Protein AF-0000000083564118 (afdb_homodimer)

Foldseek 3Di:
DDPPQQAPQNLVVVLVVLQVVVVVVVVVPPPDDDPDDPPPPDCPPVVVVVVVVVVVVVVVVVVVCVVVVRRGDADDLVVCLVVVLLLLQSVQASNQKDFDVVSQVCCCNNRVHNDDCVSNVVSVVVCVVVQQWDWDDDPPTIMIHGRCPVVSVVSNVVVVVVVVVVVVVVVVVVVVD/DPPPQQAPQNLVVVLVVLQVVVVVVVVVPPPDDDPDDDPPPDCPPVVVVVVVVVVVVVVVVVVVCVVVVRRGDADDLVVCLVVVLLLLQSVQASNQKDFDVVSQVCCCNNRVHNDDCVSNVVSVVVCVVVQQWDWDDDPPTIMIHGRCVVVSVVSNVVVVVVVVVVVVVVVVVVVVD

Structure (mmCIF, N/CA/C/O backbone):
data_AF-0000000083564118-model_v1
#
loop_
_entity.id
_entity.type
_entity.pdbx_description
1 polymer 'PadR family transcriptional regulator'
#
loop_
_atom_site.group_PDB
_atom_site.id
_atom_site.type_symbol
_atom_site.label_atom_id
_atom_site.label_alt_id
_atom_site.label_comp_id
_atom_site.label_asym_id
_atom_site.label_entity_id
_atom_site.label_seq_id
_atom_site.pdbx_PDB_ins_code
_atom_site.Cartn_x
_atom_site.Cartn_y
_atom_site.Cartn_z
_atom_site.occupancy
_atom_site.B_iso_or_equiv
_atom_site.auth_seq_id
_atom_site.auth_comp_id
_atom_site.auth_asym_id
_atom_site.auth_atom_id
_atom_site.pdbx_PDB_model_num
ATOM 1 N N . MET A 1 1 ? -17 3.996 -26.281 1 24.34 1 MET A N 1
ATOM 2 C CA . MET A 1 1 ? -15.688 3.898 -25.641 1 24.34 1 MET A CA 1
ATOM 3 C C . MET A 1 1 ? -15.812 3.334 -24.234 1 24.34 1 MET A C 1
ATOM 5 O O . MET A 1 1 ? -16.344 3.994 -23.344 1 24.34 1 MET A O 1
ATOM 9 N N . ARG A 1 2 ? -16.188 2.061 -23.891 1 34.47 2 ARG A N 1
ATOM 10 C CA . ARG A 1 2 ? -16.703 1.269 -22.781 1 34.47 2 ARG A CA 1
ATOM 11 C C . ARG A 1 2 ? -15.703 1.271 -21.609 1 34.47 2 ARG A C 1
ATOM 13 O O . ARG A 1 2 ? -14.531 0.938 -21.797 1 34.47 2 ARG A O 1
ATOM 20 N N . GLU A 1 3 ? -15.789 2.166 -20.453 1 40.28 3 GLU A N 1
ATOM 21 C CA . GLU A 1 3 ? -15.188 2.602 -19.188 1 40.28 3 GLU A CA 1
ATOM 22 C C . GLU A 1 3 ? -14.906 1.415 -18.266 1 40.28 3 GLU A C 1
ATOM 24 O O . GLU A 1 3 ? -15.703 1.119 -17.375 1 40.28 3 GLU A O 1
ATOM 29 N N . ASP A 1 4 ? -14.391 0.338 -18.859 1 40.34 4 ASP A N 1
ATOM 30 C CA . ASP A 1 4 ? -14.148 -0.868 -18.078 1 40.34 4 ASP A CA 1
ATOM 31 C C . ASP A 1 4 ? -13.133 -0.605 -16.969 1 40.34 4 ASP A C 1
ATOM 33 O O . ASP A 1 4 ? -11.938 -0.827 -17.156 1 40.34 4 ASP A O 1
ATOM 37 N N . THR A 1 5 ? -13.328 0.38 -16.266 1 47.41 5 THR A N 1
ATOM 38 C CA . THR A 1 5 ? -12.484 0.703 -15.125 1 47.41 5 THR A CA 1
ATOM 39 C C . THR A 1 5 ? -12.406 -0.476 -14.156 1 47.41 5 THR A C 1
ATOM 41 O O . THR A 1 5 ? -13.43 -0.919 -13.633 1 47.41 5 THR A O 1
ATOM 44 N N . THR A 1 6 ? -11.438 -1.28 -14.398 1 50.91 6 THR A N 1
ATOM 45 C CA . THR A 1 6 ? -11.195 -2.441 -13.547 1 50.91 6 THR A CA 1
ATOM 46 C C . THR A 1 6 ? -11.023 -2.016 -12.086 1 50.91 6 THR A C 1
ATOM 48 O O . THR A 1 6 ? -10.273 -1.081 -11.797 1 50.91 6 THR A O 1
ATOM 51 N N . ASN A 1 7 ? -12.062 -2.371 -11.273 1 55.94 7 ASN A N 1
ATOM 52 C CA . ASN A 1 7 ? -12.039 -2.096 -9.844 1 55.94 7 ASN A CA 1
ATOM 53 C C . ASN A 1 7 ? -11.602 -3.32 -9.047 1 55.94 7 ASN A C 1
ATOM 55 O O . ASN A 1 7 ? -11.438 -4.406 -9.602 1 55.94 7 ASN A O 1
ATOM 59 N N . THR A 1 8 ? -11.227 -3.182 -7.887 1 54.81 8 THR A N 1
ATOM 60 C CA . THR A 1 8 ? -10.727 -4.203 -6.977 1 54.81 8 THR A CA 1
ATOM 61 C C . THR A 1 8 ? -11.625 -5.434 -6.984 1 54.81 8 THR A C 1
ATOM 63 O O . THR A 1 8 ? -11.141 -6.566 -6.961 1 54.81 8 THR A O 1
ATOM 66 N N . ARG A 1 9 ? -12.906 -5.191 -7.16 1 55.78 9 ARG A N 1
ATOM 67 C CA . ARG A 1 9 ? -13.828 -6.32 -7.191 1 55.78 9 ARG A CA 1
ATOM 68 C C . ARG A 1 9 ? -13.633 -7.152 -8.453 1 55.78 9 ARG A C 1
ATOM 70 O O . ARG A 1 9 ? -13.641 -8.383 -8.398 1 55.78 9 ARG A O 1
ATOM 77 N N . SER A 1 10 ? -13.469 -6.398 -9.523 1 61.5 10 SER A N 1
ATOM 78 C CA . SER A 1 10 ? -13.25 -7.102 -10.789 1 61.5 10 SER A CA 1
ATOM 79 C C . SER A 1 10 ? -11.977 -7.941 -10.742 1 61.5 10 SER A C 1
ATOM 81 O O . SER A 1 10 ? -11.961 -9.078 -11.219 1 61.5 10 SER A O 1
ATOM 83 N N . VAL A 1 11 ? -11.039 -7.422 -10.07 1 62 11 VAL A N 1
ATOM 84 C CA . VAL A 1 11 ? -9.773 -8.133 -9.969 1 62 11 VAL A CA 1
ATOM 85 C C . VAL A 1 11 ? -9.938 -9.375 -9.102 1 62 11 VAL A C 1
ATOM 87 O O . VAL A 1 11 ? -9.484 -10.461 -9.461 1 62 11 VAL A O 1
ATOM 90 N N . PHE A 1 12 ? -10.711 -9.219 -8.117 1 59.41 12 PHE A N 1
ATOM 91 C CA . PHE A 1 12 ? -10.906 -10.336 -7.203 1 59.41 12 PHE A CA 1
ATOM 92 C C . PHE A 1 12 ? -11.742 -11.43 -7.863 1 59.41 12 PHE A C 1
ATOM 94 O O . PHE A 1 12 ? -11.445 -12.617 -7.734 1 59.41 12 PHE A O 1
ATOM 101 N N . ASP A 1 13 ? -12.797 -10.977 -8.5 1 60.19 13 ASP A N 1
ATOM 102 C CA . ASP A 1 13 ? -13.672 -11.93 -9.172 1 60.19 13 ASP A CA 1
ATOM 103 C C . ASP A 1 13 ? -12.906 -12.711 -10.242 1 60.19 13 ASP A C 1
ATOM 105 O O . ASP A 1 13 ? -13.07 -13.93 -10.359 1 60.19 13 ASP A O 1
ATOM 109 N N . GLU A 1 14 ? -12.133 -11.984 -10.898 1 61.47 14 GLU A N 1
ATOM 110 C CA . GLU A 1 14 ? -11.344 -12.633 -11.945 1 61.47 14 GLU A CA 1
ATOM 111 C C . GLU A 1 14 ? -10.289 -13.555 -11.352 1 61.47 14 GLU A C 1
ATOM 113 O O . GLU A 1 14 ? -10.086 -14.672 -11.844 1 61.47 14 GLU A O 1
ATOM 118 N N . LEU A 1 15 ? -9.805 -13.109 -10.336 1 57.62 15 LEU A N 1
ATOM 119 C CA . LEU A 1 15 ? -8.797 -13.922 -9.672 1 57.62 15 LEU A CA 1
ATOM 120 C C . LEU A 1 15 ? -9.43 -15.133 -9.008 1 57.62 15 LEU A C 1
ATOM 122 O O . LEU A 1 15 ? -8.867 -16.234 -9.039 1 57.62 15 LEU A O 1
ATOM 126 N N . SER A 1 16 ? -10.547 -14.914 -8.469 1 55.59 16 SER A N 1
ATOM 127 C CA . SER A 1 16 ? -11.297 -16 -7.855 1 55.59 16 SER A CA 1
ATOM 128 C C . SER A 1 16 ? -11.758 -17.016 -8.906 1 55.59 16 SER A C 1
ATOM 130 O O . SER A 1 16 ? -11.719 -18.219 -8.672 1 55.59 16 SER A O 1
ATOM 132 N N . ASN A 1 17 ? -12.336 -16.5 -10.008 1 54 17 ASN A N 1
ATOM 133 C CA . ASN A 1 17 ? -12.758 -17.359 -11.109 1 54 17 ASN A CA 1
ATOM 134 C C . ASN A 1 17 ? -11.594 -18.188 -11.641 1 54 17 ASN A C 1
ATOM 136 O O . ASN A 1 17 ? -11.766 -19.359 -11.969 1 54 17 ASN A O 1
ATOM 140 N N . ALA A 1 18 ? -10.547 -17.609 -11.586 1 52.94 18 ALA A N 1
ATOM 141 C CA . ALA A 1 18 ? -9.359 -18.328 -12.031 1 52.94 18 ALA A CA 1
ATOM 142 C C . ALA A 1 18 ? -8.992 -19.438 -11.055 1 52.94 18 ALA A C 1
ATOM 144 O O . ALA A 1 18 ? -8.625 -20.547 -11.477 1 52.94 18 ALA A O 1
ATOM 145 N N . ALA A 1 19 ? -9.266 -19.25 -9.859 1 53.09 19 ALA A N 1
ATOM 146 C CA . ALA A 1 19 ? -9.016 -20.25 -8.82 1 53.09 19 ALA A CA 1
ATOM 147 C C . ALA A 1 19 ? -10.055 -21.359 -8.867 1 53.09 19 ALA A C 1
ATOM 149 O O . ALA A 1 19 ? -9.719 -22.531 -8.711 1 53.09 19 ALA A O 1
ATOM 150 N N . ALA A 1 20 ? -11.305 -21.047 -9.078 1 52.72 20 ALA A N 1
ATOM 151 C CA . ALA A 1 20 ? -12.406 -22 -9.133 1 52.72 20 ALA A CA 1
ATOM 152 C C . ALA A 1 20 ? -12.266 -22.938 -10.336 1 52.72 20 ALA A C 1
ATOM 154 O O . ALA A 1 20 ? -12.555 -24.125 -10.234 1 52.72 20 ALA A O 1
ATOM 155 N N . ASN A 1 21 ? -11.984 -22.359 -11.336 1 51.16 21 ASN A N 1
ATOM 156 C CA . ASN A 1 21 ? -11.797 -23.188 -12.531 1 51.16 21 ASN A CA 1
ATOM 157 C C . ASN A 1 21 ? -10.734 -24.25 -12.305 1 51.16 21 ASN A C 1
ATOM 159 O O . ASN A 1 21 ? -10.828 -25.359 -12.852 1 51.16 21 ASN A O 1
ATOM 163 N N . ARG A 1 22 ? -9.953 -24.156 -11.391 1 47.78 22 ARG A N 1
ATOM 164 C CA . ARG A 1 22 ? -8.898 -25.109 -11.07 1 47.78 22 ARG A CA 1
ATOM 165 C C . ARG A 1 22 ? -9.438 -26.234 -10.172 1 47.78 22 ARG A C 1
ATOM 167 O O . ARG A 1 22 ? -9.047 -27.391 -10.32 1 47.78 22 ARG A O 1
ATOM 174 N N . GLN A 1 23 ? -10.188 -25.734 -9.18 1 48.16 23 GLN A N 1
ATOM 175 C CA . GLN A 1 23 ? -10.773 -26.766 -8.312 1 48.16 23 GLN A CA 1
ATOM 176 C C . GLN A 1 23 ? -11.609 -27.75 -9.117 1 48.16 23 GLN A C 1
ATOM 178 O O . GLN A 1 23 ? -11.594 -28.953 -8.844 1 48.16 23 GLN A O 1
ATOM 183 N N . SER A 1 24 ? -12.289 -27.234 -10.07 1 50.06 24 SER A N 1
ATOM 184 C CA . SER A 1 24 ? -13.102 -28.125 -10.883 1 50.06 24 SER A CA 1
ATOM 185 C C . SER A 1 24 ? -12.219 -29.031 -11.75 1 50.06 24 SER A C 1
ATOM 187 O O . SER A 1 24 ? -12.555 -30.188 -11.984 1 50.06 24 SER A O 1
ATOM 189 N N . GLU A 1 25 ? -11.172 -28.531 -12.195 1 45.69 25 GLU A N 1
ATOM 190 C CA . GLU A 1 25 ? -10.336 -29.344 -13.07 1 45.69 25 GLU A CA 1
ATOM 191 C C . GLU A 1 25 ? -9.547 -30.375 -12.273 1 45.69 25 GLU A C 1
ATOM 193 O O . GLU A 1 25 ? -9.234 -31.453 -12.781 1 45.69 25 GLU A O 1
ATOM 198 N N . SER A 1 26 ? -9.164 -30.031 -11.055 1 44.97 26 SER A N 1
ATOM 199 C CA . SER A 1 26 ? -8.414 -30.969 -10.219 1 44.97 26 SER A CA 1
ATOM 200 C C . SER A 1 26 ? -9.32 -32.062 -9.656 1 44.97 26 SER A C 1
ATOM 202 O O . SER A 1 26 ? -8.859 -33.156 -9.352 1 44.97 26 SER A O 1
ATOM 204 N N . GLU A 1 27 ? -10.578 -31.734 -9.469 1 44.25 27 GLU A N 1
ATOM 205 C CA . GLU A 1 27 ? -11.508 -32.75 -8.961 1 44.25 27 GLU A CA 1
ATOM 206 C C . GLU A 1 27 ? -11.719 -33.844 -9.984 1 44.25 27 GLU A C 1
ATOM 208 O O . GLU A 1 27 ? -12.109 -34.969 -9.625 1 44.25 27 GLU A O 1
ATOM 213 N N . SER A 1 28 ? -11.547 -33.562 -11.227 1 45.84 28 SER A N 1
ATOM 214 C CA . SER A 1 28 ? -11.836 -34.656 -12.172 1 45.84 28 SER A CA 1
ATOM 215 C C . SER A 1 28 ? -10.766 -35.75 -12.125 1 45.84 28 SER A C 1
ATOM 217 O O . SER A 1 28 ? -11 -36.875 -12.547 1 45.84 28 SER A O 1
ATOM 219 N N . GLU A 1 29 ? -9.547 -35.312 -11.883 1 42.72 29 GLU A N 1
ATOM 220 C CA . GLU A 1 29 ? -8.539 -36.375 -12.062 1 42.72 29 GLU A CA 1
ATOM 221 C C . GLU A 1 29 ? -8.406 -37.219 -10.805 1 42.72 29 GLU A C 1
ATOM 223 O O . GLU A 1 29 ? -7.805 -38.312 -10.836 1 42.72 29 GLU A O 1
ATOM 228 N N . SER A 1 30 ? -8.672 -36.625 -9.641 1 42.28 30 SER A N 1
ATOM 229 C CA . SER A 1 30 ? -8.156 -37.344 -8.469 1 42.28 30 SER A CA 1
ATOM 230 C C . SER A 1 30 ? -9.18 -38.344 -7.941 1 42.28 30 SER A C 1
ATOM 232 O O . SER A 1 30 ? -9.133 -38.719 -6.77 1 42.28 30 SER A O 1
ATOM 234 N N . TYR A 1 31 ? -10.172 -38.688 -8.758 1 35.25 31 TYR A N 1
ATOM 235 C CA . TYR A 1 31 ? -11.164 -39.531 -8.102 1 35.25 31 TYR A CA 1
ATOM 236 C C . TYR A 1 31 ? -10.5 -40.75 -7.469 1 35.25 31 TYR A C 1
ATOM 238 O O . TYR A 1 31 ? -11.148 -41.5 -6.746 1 35.25 31 TYR A O 1
ATOM 246 N N . GLU A 1 32 ? -9.586 -41.375 -8.211 1 33.81 32 GLU A N 1
ATOM 247 C CA . GLU A 1 32 ? -9.625 -42.812 -7.914 1 33.81 32 GLU A CA 1
ATOM 248 C C . GLU A 1 32 ? -9.031 -43.094 -6.535 1 33.81 32 GLU A C 1
ATOM 250 O O . GLU A 1 32 ? -9.25 -44.188 -5.977 1 33.81 32 GLU A O 1
ATOM 255 N N . THR A 1 33 ? -7.836 -42.344 -6.242 1 34.19 33 THR A N 1
ATOM 256 C CA . THR A 1 33 ? -6.965 -43.281 -5.52 1 34.19 33 THR A CA 1
ATOM 257 C C . THR A 1 33 ? -7.484 -43.5 -4.105 1 34.19 33 THR A C 1
ATOM 259 O O . THR A 1 33 ? -7.852 -44.625 -3.75 1 34.19 33 THR A O 1
ATOM 262 N N . THR A 1 34 ? -6.512 -43.219 -3.016 1 34.34 34 THR A N 1
ATOM 263 C CA . THR A 1 34 ? -6.047 -44.062 -1.901 1 34.34 34 THR A CA 1
ATOM 264 C C . THR A 1 34 ? -6.824 -43.719 -0.628 1 34.34 34 THR A C 1
ATOM 266 O O . THR A 1 34 ? -6.77 -42.594 -0.133 1 34.34 34 THR A O 1
ATOM 269 N N . ARG A 1 35 ? -8.062 -44.219 -0.38 1 31.09 35 ARG A N 1
ATOM 270 C CA . ARG A 1 35 ? -8.922 -44.156 0.798 1 31.09 35 ARG A CA 1
ATOM 271 C C . ARG A 1 35 ? -8.141 -44.5 2.064 1 31.09 35 ARG A C 1
ATOM 273 O O . ARG A 1 35 ? -8.727 -44.656 3.135 1 31.09 35 ARG A O 1
ATOM 280 N N . GLU A 1 36 ? -6.809 -44.812 1.959 1 31.09 36 GLU A N 1
ATOM 281 C CA . GLU A 1 36 ? -6.559 -45.656 3.139 1 31.09 36 GLU A CA 1
ATOM 282 C C . GLU A 1 36 ? -6.812 -44.875 4.422 1 31.09 36 GLU A C 1
ATOM 284 O O . GLU A 1 36 ? -6.984 -43.656 4.387 1 31.09 36 GLU A O 1
ATOM 289 N N . ALA A 1 37 ? -5.906 -45.125 5.547 1 34.25 37 ALA A N 1
ATOM 290 C CA . ALA A 1 37 ? -5.93 -45.469 6.961 1 34.25 37 ALA A CA 1
ATOM 291 C C . ALA A 1 37 ? -5.809 -44.25 7.844 1 34.25 37 ALA A C 1
ATOM 293 O O . ALA A 1 37 ? -5.453 -44.344 9.023 1 34.25 37 ALA A O 1
ATOM 294 N N . ALA A 1 38 ? -6.082 -42.969 7.359 1 34.25 38 ALA A N 1
ATOM 295 C CA . ALA A 1 38 ? -5.375 -42.062 8.266 1 34.25 38 ALA A CA 1
ATOM 296 C C . ALA A 1 38 ? -6.074 -42 9.617 1 34.25 38 ALA A C 1
ATOM 298 O O . ALA A 1 38 ? -7.227 -41.562 9.703 1 34.25 38 ALA A O 1
ATOM 299 N N . THR A 1 39 ? -5.719 -42.812 10.492 1 36.41 39 THR A N 1
ATOM 300 C CA . THR A 1 39 ? -6.141 -42.844 11.883 1 36.41 39 THR A CA 1
ATOM 301 C C . THR A 1 39 ? -5.789 -41.531 12.57 1 36.41 39 THR A C 1
ATOM 303 O O . THR A 1 39 ? -5.922 -41.406 13.797 1 36.41 39 THR A O 1
ATOM 306 N N . GLY A 1 40 ? -5.484 -40.469 11.953 1 38.75 40 GLY A N 1
ATOM 307 C CA . GLY A 1 40 ? -4.879 -39.438 12.766 1 38.75 40 GLY A CA 1
ATOM 308 C C . GLY A 1 40 ? -5.832 -38.844 13.781 1 38.75 40 GLY A C 1
ATOM 309 O O . GLY A 1 40 ? -6.977 -38.5 13.453 1 38.75 40 GLY A O 1
ATOM 310 N N . THR A 1 41 ? -5.66 -39.062 14.977 1 44.25 41 THR A N 1
ATOM 311 C CA . THR A 1 41 ? -6.367 -38.75 16.219 1 44.25 41 THR A CA 1
ATOM 312 C C . THR A 1 41 ? -6.613 -37.25 16.328 1 44.25 41 THR A C 1
ATOM 314 O O . THR A 1 41 ? -7.754 -36.812 16.516 1 44.25 41 THR A O 1
ATOM 317 N N . ASP A 1 42 ? -5.789 -36.562 17.297 1 41.84 42 ASP A N 1
ATOM 318 C CA . ASP A 1 42 ? -6.066 -35.469 18.234 1 41.84 42 ASP A CA 1
ATOM 319 C C . ASP A 1 42 ? -5.984 -34.125 17.547 1 41.84 42 ASP A C 1
ATOM 321 O O . ASP A 1 42 ? -5.809 -33.094 18.203 1 41.84 42 ASP A O 1
ATOM 325 N N . ALA A 1 43 ? -5.695 -33.938 16.312 1 52.03 43 ALA A N 1
ATOM 326 C CA . ALA A 1 43 ? -5.477 -32.688 15.586 1 52.03 43 ALA A CA 1
ATOM 327 C C . ALA A 1 43 ? -6.793 -31.969 15.344 1 52.03 43 ALA A C 1
ATOM 329 O O . ALA A 1 43 ? -6.805 -30.859 14.789 1 52.03 43 ALA A O 1
ATOM 330 N N . GLY A 1 44 ? -7.809 -32.281 15.891 1 55.94 44 GLY A N 1
ATOM 331 C CA . GLY A 1 44 ? -9.117 -31.734 15.578 1 55.94 44 GLY A CA 1
ATOM 332 C C . GLY A 1 44 ? -9.375 -30.391 16.25 1 55.94 44 GLY A C 1
ATOM 333 O O . GLY A 1 44 ? -10.07 -29.547 15.703 1 55.94 44 GLY A O 1
ATOM 334 N N . THR A 1 45 ? -8.859 -30.266 17.5 1 57.19 45 THR A N 1
ATOM 335 C CA . THR A 1 45 ? -9.234 -29.078 18.234 1 57.19 45 THR A CA 1
ATOM 336 C C . THR A 1 45 ? -8.531 -27.844 17.688 1 57.19 45 THR A C 1
ATOM 338 O O . THR A 1 45 ? -9.133 -26.781 17.547 1 57.19 45 THR A O 1
ATOM 341 N N . ASP A 1 46 ? -7.211 -27.984 17.406 1 54.66 46 ASP A N 1
ATOM 342 C CA . ASP A 1 46 ? -6.414 -26.859 16.922 1 54.66 46 ASP A CA 1
ATOM 343 C C . ASP A 1 46 ? -6.855 -26.422 15.531 1 54.66 46 ASP A C 1
ATOM 345 O O . ASP A 1 46 ? -6.887 -25.234 15.219 1 54.66 46 ASP A O 1
ATOM 349 N N . ALA A 1 47 ? -7.262 -27.344 14.742 1 63.16 47 ALA A N 1
ATOM 350 C CA . ALA A 1 47 ? -7.762 -27.047 13.398 1 63.16 47 ALA A CA 1
ATOM 351 C C . ALA A 1 47 ? -9.086 -26.297 13.469 1 63.16 47 ALA A C 1
ATOM 353 O O . ALA A 1 47 ? -9.312 -25.344 12.711 1 63.16 47 ALA A O 1
ATOM 354 N N . ALA A 1 48 ? -9.844 -26.688 14.531 1 64 48 ALA A N 1
ATOM 355 C CA . ALA A 1 48 ? -11.141 -26.016 14.688 1 64 48 ALA A CA 1
ATOM 356 C C . ALA A 1 48 ? -10.961 -24.578 15.148 1 64 48 ALA A C 1
ATOM 358 O O . ALA A 1 48 ? -11.68 -23.688 14.703 1 64 48 ALA A O 1
ATOM 359 N N . ALA A 1 49 ? -10.008 -24.266 16.094 1 61.94 49 ALA A N 1
ATOM 360 C CA . ALA A 1 49 ? -9.75 -22.906 16.562 1 61.94 49 ALA A CA 1
ATOM 361 C C . ALA A 1 49 ? -9.195 -22.031 15.453 1 61.94 49 ALA A C 1
ATOM 363 O O . ALA A 1 49 ? -9.594 -20.875 15.312 1 61.94 49 ALA A O 1
ATOM 364 N N . GLY A 1 50 ? -8.203 -22.547 14.664 1 66.81 50 GLY A N 1
ATOM 365 C CA . GLY A 1 50 ? -7.684 -21.828 13.508 1 66.81 50 GLY A CA 1
ATOM 366 C C . GLY A 1 50 ? -8.758 -21.484 12.492 1 66.81 50 GLY A C 1
ATOM 367 O O . GLY A 1 50 ? -8.781 -20.359 11.977 1 66.81 50 GLY A O 1
ATOM 368 N N . ASP A 1 51 ? -9.625 -22.391 12.359 1 73.12 51 ASP A N 1
ATOM 369 C CA . ASP A 1 51 ? -10.727 -22.203 11.422 1 73.12 51 ASP A CA 1
ATOM 370 C C . ASP A 1 51 ? -11.672 -21.109 11.914 1 73.12 51 ASP A C 1
ATOM 372 O O . ASP A 1 51 ? -12.164 -20.297 11.117 1 73.12 51 ASP A O 1
ATOM 376 N N . SER A 1 52 ? -11.828 -21.062 13.219 1 75.81 52 SER A N 1
ATOM 377 C CA . SER A 1 52 ? -12.719 -20.062 13.789 1 75.81 52 SER A CA 1
ATOM 378 C C . SER A 1 52 ? -12.125 -18.656 13.656 1 75.81 52 SER A C 1
ATOM 380 O O . SER A 1 52 ? -12.836 -17.719 13.312 1 75.81 52 SER A O 1
ATOM 382 N N . VAL A 1 53 ? -10.852 -18.578 13.883 1 75.81 53 VAL A N 1
ATOM 383 C CA . VAL A 1 53 ? -10.18 -17.297 13.781 1 75.81 53 VAL A CA 1
ATOM 384 C C . VAL A 1 53 ? -10.211 -16.797 12.328 1 75.81 53 VAL A C 1
ATOM 386 O O . VAL A 1 53 ? -10.453 -15.625 12.07 1 75.81 53 VAL A O 1
ATOM 389 N N . GLU A 1 54 ? -10.039 -17.719 11.484 1 81.62 54 GLU A N 1
ATOM 390 C CA . GLU A 1 54 ? -10.062 -17.359 10.07 1 81.62 54 GLU A CA 1
ATOM 391 C C . GLU A 1 54 ? -11.453 -16.922 9.633 1 81.62 54 GLU A C 1
ATOM 393 O O . GLU A 1 54 ? -11.586 -15.969 8.852 1 81.62 54 GLU A O 1
ATOM 398 N N . ARG A 1 55 ? -12.484 -17.594 10.141 1 86.25 55 ARG A N 1
ATOM 399 C CA . ARG A 1 55 ? -13.852 -17.203 9.805 1 86.25 55 ARG A CA 1
ATOM 400 C C . ARG A 1 55 ? -14.18 -15.82 10.352 1 86.25 55 ARG A C 1
ATOM 402 O O . ARG A 1 55 ? -14.859 -15.031 9.695 1 86.25 55 ARG A O 1
ATOM 409 N N . GLU A 1 56 ? -13.641 -15.547 11.477 1 84.81 56 GLU A N 1
ATOM 410 C CA . GLU A 1 56 ? -13.859 -14.234 12.07 1 84.81 56 GLU A CA 1
ATOM 411 C C . GLU A 1 56 ? -13.148 -13.141 11.289 1 84.81 56 GLU A C 1
ATOM 413 O O . GLU A 1 56 ? -13.703 -12.07 11.055 1 84.81 56 GLU A O 1
ATOM 418 N N . LEU A 1 57 ? -11.992 -13.422 10.883 1 86.75 57 LEU A N 1
ATOM 419 C CA . LEU A 1 57 ? -11.234 -12.453 10.094 1 86.75 57 LEU A CA 1
ATOM 420 C C . LEU A 1 57 ? -11.906 -12.203 8.742 1 86.75 57 LEU A C 1
ATOM 422 O O . LEU A 1 57 ? -11.992 -11.062 8.289 1 86.75 57 LEU A O 1
ATOM 426 N N . ASP A 1 58 ? -12.469 -13.242 8.25 1 87.44 58 ASP A N 1
ATOM 427 C CA . ASP A 1 58 ? -13.203 -13.109 6.996 1 87.44 58 ASP A CA 1
ATOM 428 C C . ASP A 1 58 ? -14.391 -12.164 7.148 1 87.44 58 ASP A C 1
ATOM 430 O O . ASP A 1 58 ? -14.594 -11.281 6.312 1 87.44 58 ASP A O 1
ATOM 434 N N . ARG A 1 59 ? -15.078 -12.367 8.195 1 88.75 59 ARG A N 1
ATOM 435 C CA . ARG A 1 59 ? -16.234 -11.508 8.445 1 88.75 59 ARG A CA 1
ATOM 436 C C . ARG A 1 59 ? -15.797 -10.062 8.656 1 88.75 59 ARG A C 1
ATOM 438 O O . ARG A 1 59 ? -16.422 -9.141 8.133 1 88.75 59 ARG A O 1
ATOM 445 N N . LEU A 1 60 ? -14.773 -9.914 9.375 1 87.19 60 LEU A N 1
ATOM 446 C CA . LEU A 1 60 ? -14.25 -8.586 9.664 1 87.19 60 LEU A CA 1
ATOM 447 C C . LEU A 1 60 ? -13.82 -7.879 8.383 1 87.19 60 LEU A C 1
ATOM 449 O O . LEU A 1 60 ? -14.18 -6.727 8.156 1 87.19 60 LEU A O 1
ATOM 453 N N . LEU A 1 61 ? -13.18 -8.578 7.559 1 87.5 61 LEU A N 1
ATOM 454 C CA . LEU A 1 61 ? -12.617 -7.977 6.352 1 87.5 61 LEU A CA 1
ATOM 455 C C . LEU A 1 61 ? -13.711 -7.703 5.324 1 87.5 61 LEU A C 1
ATOM 457 O O . LEU A 1 61 ? -13.633 -6.727 4.574 1 87.5 61 LEU A O 1
ATOM 461 N N . GLU A 1 62 ? -14.75 -8.484 5.387 1 86.25 62 GLU A N 1
ATOM 462 C CA . GLU A 1 62 ? -15.914 -8.195 4.562 1 86.25 62 GLU A CA 1
ATOM 463 C C . GLU A 1 62 ? -16.594 -6.895 4.992 1 86.25 62 GLU A C 1
ATOM 465 O O . GLU A 1 62 ? -17.016 -6.105 4.148 1 86.25 62 GLU A O 1
ATOM 470 N N . GLN A 1 63 ? -16.625 -6.73 6.227 1 88.62 63 GLN A N 1
ATOM 471 C CA . GLN A 1 63 ? -17.203 -5.5 6.746 1 88.62 63 GLN A CA 1
ATOM 472 C C . GLN A 1 63 ? -16.359 -4.285 6.371 1 88.62 63 GLN A C 1
ATOM 474 O O . GLN A 1 63 ? -16.891 -3.234 6.016 1 88.62 63 GLN A O 1
ATOM 479 N N . VAL A 1 64 ? -15.133 -4.449 6.422 1 87 64 VAL A N 1
ATOM 480 C CA . VAL A 1 64 ? -14.219 -3.375 6.051 1 87 64 VAL A CA 1
ATOM 481 C C . VAL A 1 64 ? -14.391 -3.033 4.57 1 87 64 VAL A C 1
ATOM 483 O O . VAL A 1 64 ? -14.477 -1.858 4.207 1 87 64 VAL A O 1
ATOM 486 N N . GLN A 1 65 ? -14.469 -4.039 3.754 1 86.38 65 GLN A N 1
ATOM 487 C CA . GLN A 1 65 ? -14.68 -3.861 2.32 1 86.38 65 GLN A CA 1
ATOM 488 C C . GLN A 1 65 ? -15.945 -3.047 2.051 1 86.38 65 GLN A C 1
ATOM 490 O O . GLN A 1 65 ? -15.93 -2.127 1.229 1 86.38 65 GLN A O 1
ATOM 495 N N . GLY A 1 66 ? -17 -3.377 2.771 1 85.94 66 GLY A N 1
ATOM 496 C CA . GLY A 1 66 ? -18.25 -2.65 2.619 1 85.94 66 GLY A CA 1
ATOM 497 C C . GLY A 1 66 ? -18.172 -1.225 3.135 1 85.94 66 GLY A C 1
ATOM 498 O O . GLY A 1 66 ? -18.625 -0.293 2.465 1 85.94 66 GLY A O 1
ATOM 499 N N . ALA A 1 67 ? -17.547 -1.052 4.238 1 87.88 67 ALA A N 1
ATOM 500 C CA . ALA A 1 67 ? -17.5 0.252 4.891 1 87.88 67 ALA A CA 1
ATOM 501 C C . ALA A 1 67 ? -16.625 1.227 4.098 1 87.88 67 ALA A C 1
ATOM 503 O O . ALA A 1 67 ? -16.938 2.422 4.031 1 87.88 67 ALA A O 1
ATOM 504 N N . LEU A 1 68 ? -15.633 0.69 3.438 1 88.38 68 LEU A N 1
ATOM 505 C CA . LEU A 1 68 ? -14.688 1.567 2.76 1 88.38 68 LEU A CA 1
ATOM 506 C C . LEU A 1 68 ? -14.938 1.584 1.257 1 88.38 68 LEU A C 1
ATOM 508 O O . LEU A 1 68 ? -14.281 2.316 0.519 1 88.38 68 LEU A O 1
ATOM 512 N N . SER A 1 69 ? -15.938 0.831 0.832 1 87.19 69 SER A N 1
ATOM 513 C CA . SER A 1 69 ? -16.266 0.74 -0.588 1 87.19 69 SER A CA 1
ATOM 514 C C . SER A 1 69 ? -15.016 0.45 -1.419 1 87.19 69 SER A C 1
ATOM 516 O O . SER A 1 69 ? -14.727 1.159 -2.387 1 87.19 69 SER A O 1
ATOM 518 N N . THR A 1 70 ? -14.289 -0.585 -1.081 1 84.12 70 THR A N 1
ATOM 519 C CA . THR A 1 70 ? -13.008 -0.896 -1.714 1 84.12 70 THR A CA 1
ATOM 520 C C . THR A 1 70 ? -13.227 -1.638 -3.029 1 84.12 70 THR A C 1
ATOM 522 O O . THR A 1 70 ? -12.281 -1.823 -3.805 1 84.12 70 THR A O 1
ATOM 525 N N . ASP A 1 71 ? -14.461 -1.914 -3.346 1 76.06 71 ASP A N 1
ATOM 526 C CA . ASP A 1 71 ? -14.75 -2.66 -4.566 1 76.06 71 ASP A CA 1
ATOM 527 C C . ASP A 1 71 ? -14.68 -1.753 -5.793 1 76.06 71 ASP A C 1
ATOM 529 O O . ASP A 1 71 ? -14.609 -2.236 -6.926 1 76.06 71 ASP A O 1
ATOM 533 N N . ASP A 1 72 ? -14.656 -0.488 -5.559 1 79.62 72 ASP A N 1
ATOM 534 C CA . ASP A 1 72 ? -14.68 0.462 -6.664 1 79.62 72 ASP A CA 1
ATOM 535 C C . ASP A 1 72 ? -13.328 1.167 -6.816 1 79.62 72 ASP A C 1
ATOM 537 O O . ASP A 1 72 ? -13.227 2.178 -7.512 1 79.62 72 ASP A O 1
ATOM 541 N N . ILE A 1 73 ? -12.391 0.538 -6.258 1 84.25 73 ILE A N 1
ATOM 542 C CA . ILE A 1 73 ? -11.094 1.203 -6.25 1 84.25 73 ILE A CA 1
ATOM 543 C C . ILE A 1 73 ? -10.297 0.803 -7.488 1 84.25 73 ILE A C 1
ATOM 545 O O . ILE A 1 73 ? -10.242 -0.377 -7.844 1 84.25 73 ILE A O 1
ATOM 549 N N . GLN A 1 74 ? -9.758 1.866 -8.141 1 82.69 74 GLN A N 1
ATOM 550 C CA . GLN A 1 74 ? -8.758 1.67 -9.188 1 82.69 74 GLN A CA 1
ATOM 551 C C . GLN A 1 74 ? -7.352 1.891 -8.656 1 82.69 74 GLN A C 1
ATOM 553 O O . GLN A 1 74 ? -7.059 2.939 -8.07 1 82.69 74 GLN A O 1
ATOM 558 N N . PHE A 1 75 ? -6.566 0.919 -8.891 1 90 75 PHE A N 1
ATOM 559 C CA . PHE A 1 75 ? -5.215 1.025 -8.352 1 90 75 PHE A CA 1
ATOM 560 C C . PHE A 1 75 ? -4.367 1.964 -9.203 1 90 75 PHE A C 1
ATOM 562 O O . PHE A 1 75 ? -4.457 1.947 -10.438 1 90 75 PHE A O 1
ATOM 569 N N . ASP A 1 76 ? -3.596 2.742 -8.508 1 92.75 76 ASP A N 1
ATOM 570 C CA . ASP A 1 76 ? -2.564 3.494 -9.219 1 92.75 76 ASP A CA 1
ATOM 571 C C . ASP A 1 76 ? -1.486 2.564 -9.766 1 92.75 76 ASP A C 1
ATOM 573 O O . ASP A 1 76 ? -1.067 1.622 -9.094 1 92.75 76 ASP A O 1
ATOM 577 N N . GLU A 1 77 ? -1.043 2.861 -10.984 1 94.81 77 GLU A N 1
ATOM 578 C CA . GLU A 1 77 ? -0.006 2.049 -11.617 1 94.81 77 GLU A CA 1
ATOM 579 C C . GLU A 1 77 ? 1.242 1.973 -10.742 1 94.81 77 GLU A C 1
ATOM 581 O O . GLU A 1 77 ? 1.905 0.935 -10.688 1 94.81 77 GLU A O 1
ATOM 586 N N . ALA A 1 78 ? 1.565 3.025 -10.039 1 94.94 78 ALA A N 1
ATOM 587 C CA . ALA A 1 78 ? 2.742 3.062 -9.172 1 94.94 78 ALA A CA 1
ATOM 588 C C . ALA A 1 78 ? 2.633 2.033 -8.055 1 94.94 78 ALA A C 1
ATOM 590 O O . ALA A 1 78 ? 3.631 1.424 -7.66 1 94.94 78 ALA A O 1
ATOM 591 N N . LEU A 1 79 ? 1.44 1.855 -7.527 1 95.94 79 LEU A N 1
ATOM 592 C CA . LEU A 1 79 ? 1.228 0.867 -6.477 1 95.94 79 LEU A CA 1
ATOM 593 C C . LEU A 1 79 ? 1.49 -0.543 -6.996 1 95.94 79 LEU A C 1
ATOM 595 O O . LEU A 1 79 ? 2.131 -1.349 -6.316 1 95.94 79 LEU A O 1
ATOM 599 N N . ILE A 1 80 ? 1.054 -0.771 -8.234 1 95.38 80 ILE A N 1
ATOM 600 C CA . ILE A 1 80 ? 1.237 -2.09 -8.828 1 95.38 80 ILE A CA 1
ATOM 601 C C . ILE A 1 80 ? 2.719 -2.32 -9.125 1 95.38 80 ILE A C 1
ATOM 603 O O . ILE A 1 80 ? 3.26 -3.387 -8.82 1 95.38 80 ILE A O 1
ATOM 607 N N . LYS A 1 81 ? 3.312 -1.328 -9.648 1 96.56 81 LYS A N 1
ATOM 608 C CA . LYS A 1 81 ? 4.73 -1.432 -9.977 1 96.56 81 LYS A CA 1
ATOM 609 C C . LYS A 1 81 ? 5.57 -1.685 -8.727 1 96.56 81 LYS A C 1
ATOM 611 O O . LYS A 1 81 ? 6.496 -2.5 -8.75 1 96.56 81 LYS A O 1
ATOM 616 N N . GLU A 1 82 ? 5.227 -1.073 -7.668 1 95.56 82 GLU A N 1
ATOM 617 C CA . GLU A 1 82 ? 5.984 -1.194 -6.426 1 95.56 82 GLU A CA 1
ATOM 618 C C . GLU A 1 82 ? 5.766 -2.559 -5.777 1 95.56 82 GLU A C 1
ATOM 620 O O . GLU A 1 82 ? 6.551 -2.979 -4.926 1 95.56 82 GLU A O 1
ATOM 625 N N . ASN A 1 83 ? 4.688 -3.168 -6.148 1 97.5 83 ASN A N 1
ATOM 626 C CA . ASN A 1 83 ? 4.379 -4.492 -5.621 1 97.5 83 ASN A CA 1
ATOM 627 C C . ASN A 1 83 ? 4.379 -5.551 -6.723 1 97.5 83 ASN A C 1
ATOM 629 O O . ASN A 1 83 ? 3.613 -6.516 -6.66 1 97.5 83 ASN A O 1
ATOM 633 N N . LEU A 1 84 ? 5.176 -5.371 -7.695 1 98.06 84 LEU A N 1
ATOM 634 C CA . LEU A 1 84 ? 5.129 -6.176 -8.906 1 98.06 84 LEU A CA 1
ATOM 635 C C . LEU A 1 84 ? 5.43 -7.641 -8.602 1 98.06 84 LEU A C 1
ATOM 637 O O . LEU A 1 84 ? 4.762 -8.539 -9.117 1 98.06 84 LEU A O 1
ATOM 641 N N . ASP A 1 85 ? 6.422 -7.906 -7.742 1 98.19 85 ASP A N 1
ATOM 642 C CA . ASP A 1 85 ? 6.77 -9.281 -7.418 1 98.19 85 ASP A CA 1
ATOM 643 C C . ASP A 1 85 ? 5.555 -10.047 -6.891 1 98.19 85 ASP A C 1
ATOM 645 O O . ASP A 1 85 ? 5.23 -11.125 -7.387 1 98.19 85 ASP A O 1
ATOM 649 N N . GLU A 1 86 ? 4.898 -9.484 -5.914 1 97.75 86 GLU A N 1
ATOM 650 C CA . GLU A 1 86 ? 3.771 -10.156 -5.277 1 97.75 86 GLU A CA 1
ATOM 651 C C . GLU A 1 86 ? 2.594 -10.289 -6.238 1 97.75 86 GLU A C 1
ATOM 653 O O . GLU A 1 86 ? 1.869 -11.289 -6.207 1 97.75 86 GLU A O 1
ATOM 658 N N . VAL A 1 87 ? 2.428 -9.273 -7.098 1 97.06 87 VAL A N 1
ATOM 659 C CA . VAL A 1 87 ? 1.349 -9.305 -8.078 1 97.06 87 VAL A CA 1
ATOM 660 C C . VAL A 1 87 ? 1.62 -10.406 -9.102 1 97.06 87 VAL A C 1
ATOM 662 O O . VAL A 1 87 ? 0.728 -11.195 -9.43 1 97.06 87 VAL A O 1
ATOM 665 N N . LEU A 1 88 ? 2.865 -10.508 -9.555 1 97.62 88 LEU A N 1
ATOM 666 C CA . LEU A 1 88 ? 3.232 -11.555 -10.5 1 97.62 88 LEU A CA 1
ATOM 667 C C . LEU A 1 88 ? 3.062 -12.938 -9.883 1 97.62 88 LEU A C 1
ATOM 669 O O . LEU A 1 88 ? 2.529 -13.844 -10.516 1 97.62 88 LEU A O 1
ATOM 673 N N . LEU A 1 89 ? 3.533 -13.07 -8.625 1 96.94 89 LEU A N 1
ATOM 674 C CA . LEU A 1 89 ? 3.416 -14.352 -7.941 1 96.94 89 LEU A CA 1
ATOM 675 C C . LEU A 1 89 ? 1.953 -14.758 -7.801 1 96.94 89 LEU A C 1
ATOM 677 O O . LEU A 1 89 ? 1.608 -15.93 -8 1 96.94 89 LEU A O 1
ATOM 681 N N . MET A 1 90 ? 1.128 -13.812 -7.508 1 93.75 90 MET A N 1
ATOM 682 C CA . MET A 1 90 ? -0.303 -14.078 -7.391 1 93.75 90 MET A CA 1
ATOM 683 C C . MET A 1 90 ? -0.891 -14.508 -8.727 1 93.75 90 MET A C 1
ATOM 685 O O . MET A 1 90 ? -1.601 -15.516 -8.805 1 93.75 90 MET A O 1
ATOM 689 N N . LEU A 1 91 ? -0.568 -13.82 -9.797 1 93.25 91 LEU A N 1
ATOM 690 C CA . LEU A 1 91 ? -1.096 -14.117 -11.117 1 93.25 91 LEU A CA 1
ATOM 691 C C . LEU A 1 91 ? -0.626 -15.492 -11.594 1 93.25 91 LEU A C 1
ATOM 693 O O . LEU A 1 91 ? -1.413 -16.266 -12.141 1 93.25 91 LEU A O 1
ATOM 697 N N . ILE A 1 92 ? 0.628 -15.781 -11.336 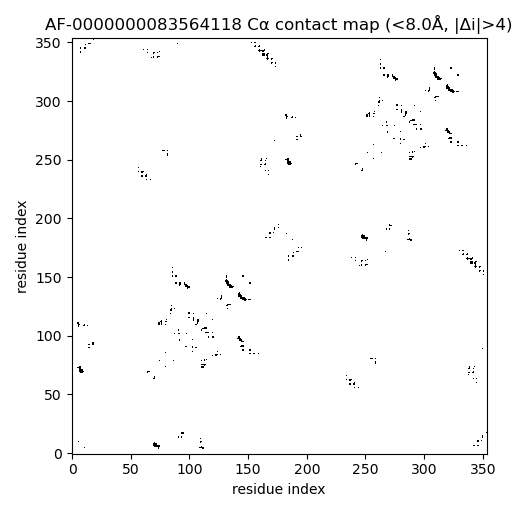1 94.88 92 ILE A N 1
ATOM 698 C CA . ILE A 1 92 ? 1.2 -17.047 -11.781 1 94.88 92 ILE A CA 1
ATOM 699 C C . ILE A 1 92 ? 0.591 -18.203 -10.984 1 94.88 92 ILE A C 1
ATOM 701 O O . ILE A 1 92 ? 0.272 -19.25 -11.547 1 94.88 92 ILE A O 1
ATOM 705 N N . ALA A 1 93 ? 0.492 -17.984 -9.703 1 91.75 93 ALA A N 1
ATOM 706 C CA . ALA A 1 93 ? -0.111 -19.016 -8.852 1 91.75 93 ALA A CA 1
ATOM 707 C C . ALA A 1 93 ? -1.536 -19.328 -9.305 1 91.75 93 ALA A C 1
ATOM 709 O O . ALA A 1 93 ? -1.963 -20.484 -9.273 1 91.75 93 ALA A O 1
ATOM 710 N N . LEU A 1 94 ? -2.242 -18.344 -9.711 1 84.81 94 LEU A N 1
ATOM 711 C CA . LEU A 1 94 ? -3.637 -18.5 -10.102 1 84.81 94 LEU A CA 1
ATOM 712 C C . LEU A 1 94 ? -3.742 -19.203 -11.453 1 84.81 94 LEU A C 1
ATOM 714 O O . LEU A 1 94 ? -4.711 -19.922 -11.703 1 84.81 94 LEU A O 1
ATOM 718 N N . ARG A 1 95 ? -2.785 -19.031 -12.328 1 83.75 95 ARG A N 1
ATOM 719 C CA . ARG A 1 95 ? -2.812 -19.625 -13.672 1 83.75 95 ARG A CA 1
ATOM 720 C C . ARG A 1 95 ? -2.07 -20.953 -13.703 1 83.75 95 ARG A C 1
ATOM 722 O O . ARG A 1 95 ? -2.234 -21.734 -14.641 1 83.75 95 ARG A O 1
ATOM 729 N N . GLU A 1 96 ? -1.396 -21.359 -12.711 1 77.5 96 GLU A N 1
ATOM 730 C CA . GLU A 1 96 ? -0.561 -22.547 -12.641 1 77.5 96 GLU A CA 1
ATOM 731 C C . GLU A 1 96 ? 0.582 -22.484 -13.648 1 77.5 96 GLU A C 1
ATOM 733 O O . GLU A 1 96 ? 1.742 -22.703 -13.297 1 77.5 96 GLU A O 1
ATOM 738 N N . GLU A 1 97 ? 0.181 -22.203 -14.977 1 81.69 97 GLU A N 1
ATOM 739 C CA . GLU A 1 97 ? 1.186 -21.969 -16.016 1 81.69 97 GLU A CA 1
ATOM 740 C C . GLU A 1 97 ? 0.828 -20.75 -16.859 1 81.69 97 GLU A C 1
ATOM 742 O O . GLU A 1 97 ? -0.323 -20.594 -17.266 1 81.69 97 GLU A O 1
ATOM 747 N N . THR A 1 98 ? 1.776 -19.891 -16.922 1 92 98 THR A N 1
ATOM 748 C CA . THR A 1 98 ? 1.556 -18.672 -17.703 1 92 98 THR A CA 1
ATOM 749 C C . THR A 1 98 ? 2.871 -18.156 -18.266 1 92 98 THR A C 1
ATOM 751 O O . THR A 1 98 ? 3.939 -18.688 -17.969 1 92 98 THR A O 1
ATOM 754 N N . HIS A 1 99 ? 2.793 -17.219 -19.234 1 95.12 99 HIS A N 1
ATOM 755 C CA . HIS A 1 99 ? 3.979 -16.641 -19.859 1 95.12 99 HIS A CA 1
ATOM 756 C C . HIS A 1 99 ? 3.943 -15.117 -19.828 1 95.12 99 HIS A C 1
ATOM 758 O O . HIS A 1 99 ? 2.926 -14.523 -19.469 1 95.12 99 HIS A O 1
ATOM 764 N N . GLY A 1 100 ? 5.09 -14.547 -20.156 1 95.69 100 GLY A N 1
ATOM 765 C CA . GLY A 1 100 ? 5.293 -13.109 -20.016 1 95.69 100 GLY A CA 1
ATOM 766 C C . GLY A 1 100 ? 4.211 -12.289 -20.688 1 95.69 100 GLY A C 1
ATOM 767 O O . GLY A 1 100 ? 3.695 -11.336 -20.109 1 95.69 100 GLY A O 1
ATOM 768 N N . LYS A 1 101 ? 3.848 -12.609 -21.906 1 94.88 101 LYS A N 1
ATOM 769 C CA . LYS A 1 101 ? 2.842 -11.852 -22.641 1 94.88 101 LYS A CA 1
ATOM 770 C C . LYS A 1 101 ? 1.49 -11.898 -21.938 1 94.88 101 LYS A C 1
ATOM 772 O O . LYS A 1 101 ? 0.769 -10.898 -21.906 1 94.88 101 LYS A O 1
ATOM 777 N N . GLU A 1 102 ? 1.128 -13 -21.516 1 94.25 102 GLU A N 1
ATOM 778 C CA . GLU A 1 102 ? -0.121 -13.148 -20.781 1 94.25 102 GLU A CA 1
ATOM 779 C C . GLU A 1 102 ? -0.094 -12.344 -19.484 1 94.25 102 GLU A C 1
ATOM 781 O O . GLU A 1 102 ? -1.095 -11.734 -19.094 1 94.25 102 GLU A O 1
ATOM 786 N N . LEU A 1 103 ? 1.039 -12.375 -18.812 1 96.31 103 LEU A N 1
ATOM 787 C CA . LEU A 1 103 ? 1.186 -11.625 -17.578 1 96.31 103 LEU A CA 1
ATOM 788 C C . LEU A 1 103 ? 1.07 -10.125 -17.844 1 96.31 103 LEU A C 1
ATOM 790 O O . LEU A 1 103 ? 0.422 -9.406 -17.078 1 96.31 103 LEU A O 1
ATOM 794 N N . LEU A 1 104 ? 1.682 -9.672 -18.938 1 97.31 104 LEU A N 1
ATOM 795 C CA . LEU A 1 104 ? 1.562 -8.266 -19.328 1 97.31 104 LEU A CA 1
ATOM 796 C C . LEU A 1 104 ? 0.103 -7.895 -19.578 1 97.31 104 LEU A C 1
ATOM 798 O O . LEU A 1 104 ? -0.361 -6.848 -19.125 1 97.31 104 LEU A O 1
ATOM 802 N N . SER A 1 105 ? -0.604 -8.773 -20.234 1 94.38 105 SER A N 1
ATOM 803 C CA . SER A 1 105 ? -2.021 -8.57 -20.516 1 94.38 105 SER A CA 1
ATOM 804 C C . SER A 1 105 ? -2.844 -8.539 -19.234 1 94.38 105 SER A C 1
ATOM 806 O O . SER A 1 105 ? -3.721 -7.688 -19.078 1 94.38 105 SER A O 1
ATOM 808 N N . ASP A 1 106 ? -2.557 -9.438 -18.328 1 91.56 106 ASP A N 1
ATOM 809 C CA . ASP A 1 106 ? -3.264 -9.5 -17.047 1 91.56 106 ASP A CA 1
ATOM 810 C C . ASP A 1 106 ? -3.049 -8.219 -16.25 1 91.56 106 ASP A C 1
ATOM 812 O O . ASP A 1 106 ? -3.988 -7.688 -15.648 1 91.56 106 ASP A O 1
ATOM 816 N N . LEU A 1 107 ? -1.812 -7.73 -16.219 1 94.81 107 LEU A N 1
ATOM 817 C CA . LEU A 1 107 ? -1.505 -6.5 -15.492 1 94.81 107 LEU A CA 1
ATOM 818 C C . LEU A 1 107 ? -2.324 -5.332 -16.031 1 94.81 107 LEU A C 1
ATOM 820 O O . LEU A 1 107 ? -2.85 -4.527 -15.258 1 94.81 107 LEU A O 1
ATOM 824 N N . THR A 1 108 ? -2.479 -5.277 -17.312 1 93.25 108 THR A N 1
ATOM 825 C CA . THR A 1 108 ? -3.246 -4.211 -17.953 1 93.25 108 THR A CA 1
ATOM 826 C C . THR A 1 108 ? -4.738 -4.395 -17.688 1 93.25 108 THR A C 1
ATOM 828 O O . THR A 1 108 ? -5.414 -3.475 -17.219 1 93.25 108 THR A O 1
ATOM 831 N N . HIS A 1 109 ? -5.254 -5.578 -17.875 1 88.88 109 HIS A N 1
ATOM 832 C CA . HIS A 1 109 ? -6.688 -5.836 -17.844 1 88.88 109 HIS A CA 1
ATOM 833 C C . HIS A 1 109 ? -7.215 -5.863 -16.422 1 88.88 109 HIS A C 1
ATOM 835 O O . HIS A 1 109 ? -8.32 -5.383 -16.141 1 88.88 109 HIS A O 1
ATOM 841 N N . LEU A 1 110 ? -6.426 -6.395 -15.492 1 87 110 LEU A N 1
ATOM 842 C CA . LEU A 1 110 ? -6.914 -6.605 -14.141 1 87 110 LEU A CA 1
ATOM 843 C C . LEU A 1 110 ? -6.547 -5.43 -13.242 1 87 110 LEU A C 1
ATOM 845 O O . LEU A 1 110 ? -7.273 -5.109 -12.297 1 87 110 LEU A O 1
ATOM 849 N N . PHE A 1 111 ? -5.391 -4.762 -13.547 1 90.5 111 PHE A N 1
ATOM 850 C CA . PHE A 1 111 ? -4.891 -3.76 -12.617 1 90.5 111 PHE A CA 1
ATOM 851 C C . PHE A 1 111 ? -4.777 -2.398 -13.297 1 90.5 111 PHE A C 1
ATOM 853 O O . PHE A 1 111 ? -4.332 -1.428 -12.68 1 90.5 111 PHE A O 1
ATOM 860 N N . ASP A 1 112 ? -5.188 -2.393 -14.602 1 90.38 112 ASP A N 1
ATOM 861 C CA . ASP A 1 112 ? -5.039 -1.165 -15.375 1 90.38 112 ASP A CA 1
ATOM 862 C C . ASP A 1 112 ? -3.6 -0.655 -15.328 1 90.38 112 ASP A C 1
ATOM 864 O O . ASP A 1 112 ? -3.365 0.55 -15.211 1 90.38 112 ASP A O 1
ATOM 868 N N . ALA A 1 113 ? -2.639 -1.594 -15.234 1 94.75 113 ALA A N 1
ATOM 869 C CA . ALA A 1 113 ? -1.215 -1.272 -15.219 1 94.75 113 ALA A CA 1
ATOM 870 C C . ALA A 1 113 ? -0.534 -1.703 -16.516 1 94.75 113 ALA A C 1
ATOM 872 O O . ALA A 1 113 ? -0.333 -2.896 -16.75 1 94.75 113 ALA A O 1
ATOM 873 N N . THR A 1 114 ? -0.226 -0.691 -17.344 1 96.75 114 THR A N 1
ATOM 874 C CA . THR A 1 114 ? 0.481 -0.974 -18.578 1 96.75 114 THR A CA 1
ATOM 875 C C . THR A 1 114 ? 1.99 -0.863 -18.391 1 96.75 114 THR A C 1
ATOM 877 O O . THR A 1 114 ? 2.564 0.216 -18.547 1 96.75 114 THR A O 1
ATOM 880 N N . LEU A 1 115 ? 2.588 -1.963 -18 1 97.69 115 LEU A N 1
ATOM 881 C CA . LEU A 1 115 ? 4.027 -2.031 -17.766 1 97.69 115 LEU A CA 1
ATOM 882 C C . LEU A 1 115 ? 4.746 -2.607 -18.984 1 97.69 115 LEU A C 1
ATOM 884 O O . LEU A 1 115 ? 4.184 -3.426 -19.719 1 97.69 115 LEU A O 1
ATOM 888 N N . SER A 1 116 ? 5.922 -2.217 -19.188 1 96.81 116 SER A N 1
ATOM 889 C CA . SER A 1 116 ? 6.691 -2.674 -20.344 1 96.81 116 SER A CA 1
ATOM 890 C C . SER A 1 116 ? 7.332 -4.031 -20.078 1 96.81 116 SER A C 1
ATOM 892 O O . SER A 1 116 ? 7.555 -4.402 -18.922 1 96.81 116 SER A O 1
ATOM 894 N N . PRO A 1 117 ? 7.707 -4.695 -21.172 1 97.25 117 PRO A N 1
ATOM 895 C CA . PRO A 1 117 ? 8.508 -5.914 -21.016 1 97.25 117 PRO A CA 1
ATOM 896 C C . PRO A 1 117 ? 9.805 -5.676 -20.25 1 97.25 117 PRO A C 1
ATOM 898 O O . PRO A 1 117 ? 10.258 -6.547 -19.5 1 97.25 117 PRO A O 1
ATOM 901 N N . GLY A 1 118 ? 10.352 -4.555 -20.422 1 97.69 118 GLY A N 1
ATOM 902 C CA . GLY A 1 118 ? 11.594 -4.223 -19.75 1 97.69 118 GLY A CA 1
ATOM 903 C C . GLY A 1 118 ? 11.453 -4.113 -18.25 1 97.69 118 GLY A C 1
ATOM 904 O O . GLY A 1 118 ? 12.445 -4.152 -17.516 1 97.69 118 GLY A O 1
ATOM 905 N N . THR A 1 119 ? 10.258 -4.02 -17.797 1 97.44 119 THR A N 1
ATOM 906 C CA . THR A 1 119 ? 9.977 -3.941 -16.375 1 97.44 119 THR A CA 1
ATOM 907 C C . THR A 1 119 ? 9.586 -5.309 -15.82 1 97.44 119 THR A C 1
ATOM 909 O O . THR A 1 119 ? 10.023 -5.699 -14.742 1 97.44 119 THR A O 1
ATOM 912 N N . VAL A 1 120 ? 8.828 -6.062 -16.547 1 98.31 120 VAL A N 1
ATOM 913 C CA . VAL A 1 120 ? 8.195 -7.289 -16.078 1 98.31 120 VAL A CA 1
ATOM 914 C C . VAL A 1 120 ? 9.172 -8.453 -16.188 1 98.31 120 VAL A C 1
ATOM 916 O O . VAL A 1 120 ? 9.312 -9.258 -15.266 1 98.31 120 VAL A O 1
ATOM 919 N N . TYR A 1 121 ? 9.891 -8.5 -17.219 1 97.94 121 TYR A N 1
ATOM 920 C CA . TYR A 1 121 ? 10.711 -9.672 -17.469 1 97.94 121 TYR A CA 1
ATOM 921 C C . TYR A 1 121 ? 11.898 -9.734 -16.516 1 97.94 121 TYR A C 1
ATOM 923 O O . TYR A 1 121 ? 12.258 -10.812 -16.031 1 97.94 121 TYR A O 1
ATOM 931 N N . PRO A 1 122 ? 12.516 -8.695 -16.344 1 98.38 122 PRO A N 1
ATOM 932 C CA . PRO A 1 122 ? 13.578 -8.758 -15.328 1 98.38 122 PRO A CA 1
ATOM 933 C C . PRO A 1 122 ? 13.07 -9.219 -13.969 1 98.38 122 PRO A C 1
ATOM 935 O O . PRO A 1 122 ? 13.766 -9.961 -13.266 1 98.38 122 PRO A O 1
ATOM 938 N N . ALA A 1 123 ? 11.875 -8.781 -13.578 1 98.31 123 ALA A N 1
ATOM 939 C CA . ALA A 1 123 ? 11.297 -9.242 -12.32 1 98.31 123 ALA A CA 1
ATOM 940 C C . ALA A 1 123 ? 11.102 -10.758 -12.328 1 98.31 123 ALA A C 1
ATOM 942 O O . ALA A 1 123 ? 11.414 -11.438 -11.352 1 98.31 123 ALA A O 1
ATOM 943 N N . LEU A 1 124 ? 10.625 -11.273 -13.406 1 98.06 124 LEU A N 1
ATOM 944 C CA . LEU A 1 124 ? 10.461 -12.719 -13.555 1 98.06 124 LEU A CA 1
ATOM 945 C C . LEU A 1 124 ? 11.805 -13.43 -13.461 1 98.06 124 LEU A C 1
ATOM 947 O O . LEU A 1 124 ? 11.922 -14.469 -12.805 1 98.06 124 LEU A O 1
ATOM 951 N N . HIS A 1 125 ? 12.734 -12.875 -14.078 1 97.94 125 HIS A N 1
ATOM 952 C CA . HIS A 1 125 ? 14.078 -13.445 -14.062 1 97.94 125 HIS A CA 1
ATOM 953 C C . HIS A 1 125 ? 14.641 -13.477 -12.641 1 97.94 125 HIS A C 1
ATOM 955 O O . HIS A 1 125 ? 15.203 -14.484 -12.219 1 97.94 125 HIS A O 1
ATOM 961 N N . ASP A 1 126 ? 14.516 -12.328 -11.93 1 98.31 126 ASP A N 1
ATOM 962 C CA . ASP A 1 126 ? 15.016 -12.242 -10.562 1 98.31 126 ASP A CA 1
ATOM 963 C C . ASP A 1 126 ? 14.352 -13.281 -9.664 1 98.31 126 ASP A C 1
ATOM 965 O O . ASP A 1 126 ? 15.016 -13.922 -8.852 1 98.31 126 ASP A O 1
ATOM 969 N N . LEU A 1 127 ? 13.07 -13.5 -9.805 1 98.31 127 LEU A N 1
ATOM 970 C CA . LEU A 1 127 ? 12.32 -14.469 -9.016 1 98.31 127 LEU A CA 1
ATOM 971 C C . LEU A 1 127 ? 12.727 -15.898 -9.367 1 98.31 127 LEU A C 1
ATOM 973 O O . LEU A 1 127 ? 12.75 -16.766 -8.492 1 98.31 127 LEU A O 1
ATOM 977 N N . LYS A 1 128 ? 12.992 -16.125 -10.609 1 97.94 128 LYS A N 1
ATOM 978 C CA . LYS A 1 128 ? 13.5 -17.438 -11.039 1 97.94 128 LYS A CA 1
ATOM 979 C C . LYS A 1 128 ? 14.875 -17.703 -10.453 1 97.94 128 LYS A C 1
ATOM 981 O O . LYS A 1 128 ? 15.133 -18.797 -9.93 1 97.94 128 LYS A O 1
ATOM 986 N N . GLU A 1 129 ? 15.734 -16.703 -10.516 1 98.19 129 GLU A N 1
ATOM 987 C CA . GLU A 1 129 ? 17.078 -16.844 -9.984 1 98.19 129 GLU A CA 1
ATOM 988 C C . GLU A 1 129 ? 17.062 -17.094 -8.477 1 98.19 129 GLU A C 1
ATOM 990 O O . GLU A 1 129 ? 17.922 -17.812 -7.953 1 98.19 129 GLU A O 1
ATOM 995 N N . ALA A 1 130 ? 16.031 -16.594 -7.859 1 98.06 130 ALA A N 1
ATOM 996 C CA . ALA A 1 130 ? 15.875 -16.766 -6.418 1 98.06 130 ALA A CA 1
ATOM 997 C C . ALA A 1 130 ? 15.188 -18.094 -6.098 1 98.06 130 ALA A C 1
ATOM 999 O O . ALA A 1 130 ? 14.883 -18.375 -4.938 1 98.06 130 ALA A O 1
ATOM 1000 N N . ASP A 1 131 ? 14.906 -18.859 -7.066 1 98.19 131 ASP A N 1
ATOM 1001 C CA . ASP A 1 131 ? 14.312 -20.188 -6.969 1 98.19 131 ASP A CA 1
ATOM 1002 C C . ASP A 1 131 ? 12.883 -20.125 -6.441 1 98.19 131 ASP A C 1
ATOM 1004 O O . ASP A 1 131 ? 12.422 -21.016 -5.746 1 98.19 131 ASP A O 1
ATOM 1008 N N . VAL A 1 132 ? 12.242 -18.984 -6.715 1 98.38 132 VAL A N 1
ATOM 1009 C CA . VAL A 1 132 ? 10.836 -18.828 -6.355 1 98.38 132 VAL A CA 1
ATOM 1010 C C . VAL A 1 132 ? 9.945 -19.281 -7.508 1 98.38 132 VAL A C 1
ATOM 1012 O O . VAL A 1 132 ? 8.898 -19.891 -7.285 1 98.38 132 VAL A O 1
ATOM 1015 N N . LEU A 1 133 ? 10.391 -19.016 -8.688 1 97.94 133 LEU A N 1
ATOM 1016 C CA . LEU A 1 133 ? 9.695 -19.453 -9.898 1 97.94 133 LEU A CA 1
ATOM 1017 C C . LEU A 1 133 ? 10.508 -20.516 -10.633 1 97.94 133 LEU A C 1
ATOM 1019 O O . LEU A 1 133 ? 11.742 -20.5 -10.609 1 97.94 133 LEU A O 1
ATOM 1023 N N . ALA A 1 134 ? 9.789 -21.391 -11.234 1 97.19 134 ALA A N 1
ATOM 1024 C CA . ALA A 1 134 ? 10.359 -22.297 -12.234 1 97.19 134 ALA A CA 1
ATOM 1025 C C . ALA A 1 134 ? 10.023 -21.828 -13.648 1 97.19 134 ALA A C 1
ATOM 1027 O O . ALA A 1 134 ? 8.945 -21.266 -13.883 1 97.19 134 ALA A O 1
ATOM 1028 N N . MET A 1 135 ? 10.969 -21.938 -14.5 1 95.19 135 MET A N 1
ATOM 1029 C CA . MET A 1 135 ? 10.766 -21.578 -15.906 1 95.19 135 MET A CA 1
ATOM 1030 C C . MET A 1 135 ? 10.875 -22.828 -16.797 1 95.19 135 MET A C 1
ATOM 1032 O O . MET A 1 135 ? 11.82 -23.609 -16.656 1 95.19 135 MET A O 1
ATOM 1036 N N . HIS A 1 136 ? 9.867 -23.016 -17.594 1 92.69 136 HIS A N 1
ATOM 1037 C CA . HIS A 1 136 ? 9.828 -24.109 -18.547 1 92.69 136 HIS A CA 1
ATOM 1038 C C . HIS A 1 136 ? 9.758 -23.594 -19.984 1 92.69 136 HIS A C 1
ATOM 1040 O O . HIS A 1 136 ? 8.984 -22.688 -20.281 1 92.69 136 HIS A O 1
ATOM 1046 N N . THR A 1 137 ? 10.688 -24.062 -20.641 1 90 137 THR A N 1
ATOM 1047 C CA . THR A 1 137 ? 10.68 -23.656 -22.031 1 90 137 THR A CA 1
ATOM 1048 C C . THR A 1 137 ? 9.766 -24.547 -22.859 1 90 137 THR A C 1
ATOM 1050 O O . THR A 1 137 ? 9.875 -25.781 -22.812 1 90 137 THR A O 1
ATOM 1053 N N . LYS A 1 138 ? 8.781 -23.984 -23.375 1 84.62 138 LYS A N 1
ATOM 1054 C CA . LYS A 1 138 ? 7.992 -24.672 -24.391 1 84.62 138 LYS A CA 1
ATOM 1055 C C . LYS A 1 138 ? 8.453 -24.312 -25.797 1 84.62 138 LYS A C 1
ATOM 1057 O O . LYS A 1 138 ? 9.547 -23.766 -25.969 1 84.62 138 LYS A O 1
ATOM 1062 N N . VAL A 1 139 ? 7.789 -24.734 -26.828 1 80.94 139 VAL A N 1
ATOM 1063 C CA . VAL A 1 139 ? 8.234 -24.609 -28.203 1 80.94 139 VAL A CA 1
ATOM 1064 C C . VAL A 1 139 ? 8.57 -23.141 -28.5 1 80.94 139 VAL A C 1
ATOM 1066 O O . VAL A 1 139 ? 9.68 -22.844 -28.953 1 80.94 139 VAL A O 1
ATOM 1069 N N . ARG A 1 140 ? 7.707 -22.125 -28.203 1 82.62 140 ARG A N 1
ATOM 1070 C CA . ARG A 1 140 ? 7.961 -20.734 -28.578 1 82.62 140 ARG A CA 1
ATOM 1071 C C . ARG A 1 140 ? 7.719 -19.797 -27.391 1 82.62 140 ARG A C 1
ATOM 1073 O O . ARG A 1 140 ? 7.555 -18.594 -27.578 1 82.62 140 ARG A O 1
ATOM 1080 N N . THR A 1 141 ? 7.617 -20.422 -26.172 1 86.5 141 THR A N 1
ATOM 1081 C CA . THR A 1 141 ? 7.324 -19.531 -25.047 1 86.5 141 THR A CA 1
ATOM 1082 C C . THR A 1 141 ? 7.965 -20.047 -23.766 1 86.5 141 THR A C 1
ATOM 1084 O O . THR A 1 141 ? 8.148 -21.25 -23.594 1 86.5 141 THR A O 1
ATOM 1087 N N . LYS A 1 142 ? 8.461 -19.094 -23.031 1 92.19 142 LYS A N 1
ATOM 1088 C CA . LYS A 1 142 ? 8.875 -19.406 -21.672 1 92.19 142 LYS A CA 1
ATOM 1089 C C . LYS A 1 142 ? 7.695 -19.312 -20.703 1 92.19 142 LYS A C 1
ATOM 1091 O O . LYS A 1 142 ? 7.02 -18.281 -20.641 1 92.19 142 LYS A O 1
ATOM 1096 N N . GLU A 1 143 ? 7.453 -20.484 -20.125 1 95.5 143 GLU A N 1
ATOM 1097 C CA . GLU A 1 143 ? 6.348 -20.5 -19.172 1 95.5 143 GLU A CA 1
ATOM 1098 C C . GLU A 1 143 ? 6.855 -20.516 -17.734 1 95.5 143 GLU A C 1
ATOM 1100 O O . GLU A 1 143 ? 7.914 -21.094 -17.453 1 95.5 143 GLU A O 1
ATOM 1105 N N . TYR A 1 144 ? 6.027 -19.922 -16.844 1 96.44 144 TYR A N 1
ATOM 1106 C CA . TYR A 1 144 ? 6.414 -19.797 -15.445 1 96.44 144 TYR A CA 1
ATOM 1107 C C . TYR A 1 144 ? 5.406 -20.5 -14.539 1 96.44 144 TYR A C 1
ATOM 1109 O O . TYR A 1 144 ? 4.203 -20.453 -14.797 1 96.44 144 TYR A O 1
ATOM 1117 N N . SER A 1 145 ? 5.969 -21.172 -13.539 1 96.31 145 SER A N 1
ATOM 1118 C CA . SER A 1 145 ? 5.184 -21.75 -12.461 1 96.31 145 SER A CA 1
ATOM 1119 C C . SER A 1 145 ? 5.836 -21.5 -11.102 1 96.31 145 SER A C 1
ATOM 1121 O O . SER A 1 145 ? 7.02 -21.156 -11.031 1 96.31 145 SER A O 1
ATOM 1123 N N . ILE A 1 146 ? 5.031 -21.656 -10.016 1 96.56 146 ILE A N 1
ATOM 1124 C CA . ILE A 1 146 ? 5.562 -21.438 -8.672 1 96.56 146 ILE A CA 1
ATOM 1125 C C . ILE A 1 146 ? 6.48 -22.594 -8.297 1 96.56 146 ILE A C 1
ATOM 1127 O O . ILE A 1 146 ? 6.113 -23.766 -8.461 1 96.56 146 ILE A O 1
ATOM 1131 N N . ASP A 1 147 ? 7.668 -22.297 -7.805 1 97.56 147 ASP A N 1
ATOM 1132 C CA . ASP A 1 147 ? 8.633 -23.312 -7.371 1 97.56 147 ASP A CA 1
ATOM 1133 C C . ASP A 1 147 ? 8.711 -23.375 -5.848 1 97.56 147 ASP A C 1
ATOM 1135 O O . ASP A 1 147 ? 9.055 -24.406 -5.277 1 97.56 147 ASP A O 1
ATOM 1139 N N . ASP A 1 148 ? 8.469 -22.312 -5.148 1 97.38 148 ASP A N 1
ATOM 1140 C CA . ASP A 1 148 ? 8.516 -22.219 -3.693 1 97.38 148 ASP A CA 1
ATOM 1141 C C . ASP A 1 148 ? 7.238 -21.609 -3.139 1 97.38 148 ASP A C 1
ATOM 1143 O O . ASP A 1 148 ? 7.188 -20.406 -2.865 1 97.38 148 ASP A O 1
ATOM 1147 N N . GLU A 1 149 ? 6.289 -22.438 -2.879 1 95.44 149 GLU A N 1
ATOM 1148 C CA . GLU A 1 149 ? 4.973 -22.016 -2.414 1 95.44 149 GLU A CA 1
ATOM 1149 C C . GLU A 1 149 ? 5.059 -21.344 -1.045 1 95.44 149 GLU A C 1
ATOM 1151 O O . GLU A 1 149 ? 4.312 -20.406 -0.76 1 95.44 149 GLU A O 1
ATOM 1156 N N . ALA A 1 150 ? 5.938 -21.875 -0.27 1 96.62 150 ALA A N 1
ATOM 1157 C CA . ALA A 1 150 ? 6.094 -21.312 1.068 1 96.62 150 ALA A CA 1
ATOM 1158 C C . ALA A 1 150 ? 6.578 -19.859 1.002 1 96.62 150 ALA A C 1
ATOM 1160 O O . ALA A 1 150 ? 6.086 -19 1.736 1 96.62 150 ALA A O 1
ATOM 1161 N N . TYR A 1 151 ? 7.488 -19.625 0.114 1 96.94 151 TYR A N 1
ATOM 1162 C CA . TYR A 1 151 ? 7.973 -18.25 -0.08 1 96.94 151 TYR A CA 1
ATOM 1163 C C . TYR A 1 151 ? 6.852 -17.344 -0.569 1 96.94 151 TYR A C 1
ATOM 1165 O O . TYR A 1 151 ? 6.699 -16.219 -0.08 1 96.94 151 TYR A O 1
ATOM 1173 N N . VAL A 1 152 ? 6.078 -17.812 -1.49 1 96.69 152 VAL A N 1
ATOM 1174 C CA . VAL A 1 152 ? 5 -17.016 -2.064 1 96.69 152 VAL A CA 1
ATOM 1175 C C . VAL A 1 152 ? 4.012 -16.625 -0.969 1 96.69 152 VAL A C 1
ATOM 1177 O O . VAL A 1 152 ? 3.648 -15.453 -0.843 1 96.69 152 VAL A O 1
ATOM 1180 N N . ARG A 1 153 ? 3.6 -17.578 -0.201 1 96.31 153 ARG A N 1
ATOM 1181 C CA . ARG A 1 153 ? 2.637 -17.312 0.863 1 96.31 153 ARG A CA 1
ATOM 1182 C C . ARG A 1 153 ? 3.189 -16.297 1.857 1 96.31 153 ARG A C 1
ATOM 1184 O O . ARG A 1 153 ? 2.498 -15.352 2.227 1 96.31 153 ARG A O 1
ATOM 1191 N N . GLU A 1 154 ? 4.426 -16.422 2.23 1 96.56 154 GLU A N 1
ATOM 1192 C CA . GLU A 1 154 ? 5.039 -15.531 3.207 1 96.56 154 GLU A CA 1
ATOM 1193 C C . GLU A 1 154 ? 5.191 -14.125 2.643 1 96.56 154 GLU A C 1
ATOM 1195 O O . GLU A 1 154 ? 4.891 -13.141 3.324 1 96.56 154 GLU A O 1
ATOM 1200 N N . ALA A 1 155 ? 5.648 -14.039 1.426 1 96.94 155 ALA A N 1
ATOM 1201 C CA . ALA A 1 155 ? 5.855 -12.734 0.794 1 96.94 155 ALA A CA 1
ATOM 1202 C C . ALA A 1 155 ? 4.535 -11.992 0.628 1 96.94 155 ALA A C 1
ATOM 1204 O O . ALA A 1 155 ? 4.449 -10.797 0.917 1 96.94 155 ALA A O 1
ATOM 1205 N N . VAL A 1 156 ? 3.543 -12.688 0.179 1 96.31 156 VAL A N 1
ATOM 1206 C CA . VAL A 1 156 ? 2.234 -12.078 -0.041 1 96.31 156 VAL A CA 1
ATOM 1207 C C . VAL A 1 156 ? 1.625 -11.664 1.297 1 96.31 156 VAL A C 1
ATOM 1209 O O . VAL A 1 156 ? 1.036 -10.594 1.411 1 96.31 156 VAL A O 1
ATOM 1212 N N . GLU A 1 157 ? 1.777 -12.492 2.332 1 95.38 157 GLU A N 1
ATOM 1213 C CA . GLU A 1 157 ? 1.249 -12.164 3.652 1 95.38 157 GLU A CA 1
ATOM 1214 C C . GLU A 1 157 ? 1.923 -10.914 4.223 1 95.38 157 GLU A C 1
ATOM 1216 O O . GLU A 1 157 ? 1.255 -10.039 4.777 1 95.38 157 GLU A O 1
ATOM 1221 N N . GLN A 1 158 ? 3.23 -10.859 4.105 1 95.31 158 GLN A N 1
ATOM 1222 C CA . GLN A 1 158 ? 3.955 -9.703 4.613 1 95.31 158 GLN A CA 1
ATOM 1223 C C . GLN A 1 158 ? 3.504 -8.422 3.914 1 95.31 158 GLN A C 1
ATOM 1225 O O . GLN A 1 158 ? 3.303 -7.395 4.559 1 95.31 158 GLN A O 1
ATOM 1230 N N . THR A 1 159 ? 3.363 -8.523 2.621 1 97.12 159 THR A N 1
ATOM 1231 C CA . THR A 1 159 ? 2.92 -7.363 1.853 1 97.12 159 THR A CA 1
ATOM 1232 C C . THR A 1 159 ? 1.493 -6.977 2.23 1 97.12 159 THR A C 1
ATOM 1234 O O . THR A 1 159 ? 1.181 -5.793 2.363 1 97.12 159 THR A O 1
ATOM 1237 N N . MET A 1 160 ? 0.646 -7.996 2.42 1 95.12 160 MET A N 1
ATOM 1238 C CA . MET A 1 160 ? -0.725 -7.762 2.863 1 95.12 160 MET A CA 1
ATOM 1239 C C . MET A 1 160 ? -0.748 -7.012 4.191 1 95.12 160 MET A C 1
ATOM 1241 O O . MET A 1 160 ? -1.425 -5.992 4.32 1 95.12 160 MET A O 1
ATOM 1245 N N . ARG A 1 161 ? 0.043 -7.422 5.129 1 94.25 161 ARG A N 1
ATOM 1246 C CA . ARG A 1 161 ? 0.063 -6.809 6.453 1 94.25 161 ARG A CA 1
ATOM 1247 C C . ARG A 1 161 ? 0.597 -5.383 6.391 1 94.25 161 ARG A C 1
ATOM 1249 O O . ARG A 1 161 ? 0.087 -4.492 7.074 1 94.25 161 ARG A O 1
ATOM 1256 N N . GLN A 1 162 ? 1.538 -5.184 5.594 1 95 162 GLN A N 1
ATOM 1257 C CA . GLN A 1 162 ? 2.121 -3.852 5.461 1 95 162 GLN A CA 1
ATOM 1258 C C . GLN A 1 162 ? 1.114 -2.865 4.875 1 95 162 GLN A C 1
ATOM 1260 O O . GLN A 1 162 ? 0.987 -1.738 5.359 1 95 162 GLN A O 1
ATOM 1265 N N . HIS A 1 163 ? 0.442 -3.277 3.857 1 96.38 163 HIS A N 1
ATOM 1266 C CA . HIS A 1 163 ? -0.529 -2.389 3.229 1 96.38 163 HIS A CA 1
ATOM 1267 C C . HIS A 1 163 ? -1.708 -2.117 4.156 1 96.38 163 HIS A C 1
ATOM 1269 O O . HIS A 1 163 ? -2.191 -0.984 4.238 1 96.38 163 HIS A O 1
ATOM 1275 N N . MET A 1 164 ? -2.105 -3.174 4.871 1 93.38 164 MET A N 1
ATOM 1276 C CA . MET A 1 164 ? -3.18 -2.98 5.84 1 93.38 164 MET A CA 1
ATOM 1277 C C . MET A 1 164 ? -2.748 -2.029 6.953 1 93.38 164 MET A C 1
ATOM 1279 O O . MET A 1 164 ? -3.496 -1.126 7.328 1 93.38 164 MET A O 1
ATOM 1283 N N . ALA A 1 165 ? -1.54 -2.199 7.406 1 92.12 165 ALA A N 1
ATOM 1284 C CA . ALA A 1 165 ? -1.003 -1.342 8.461 1 92.12 165 ALA A CA 1
ATOM 1285 C C . ALA A 1 165 ? -0.91 0.108 7.992 1 92.12 165 ALA A C 1
ATOM 1287 O O . ALA A 1 165 ? -1.254 1.029 8.734 1 92.12 165 ALA A O 1
ATOM 1288 N N . PHE A 1 166 ? -0.452 0.289 6.785 1 95.31 166 PHE A N 1
ATOM 1289 C CA . PHE A 1 166 ? -0.321 1.641 6.254 1 95.31 166 PHE A CA 1
ATOM 1290 C C . PHE A 1 166 ? -1.689 2.287 6.074 1 95.31 166 PHE A C 1
ATOM 1292 O O . PHE A 1 166 ? -1.874 3.461 6.402 1 95.31 166 PHE A O 1
ATOM 1299 N N . GLY A 1 167 ? -2.672 1.516 5.516 1 93.88 167 GLY A N 1
ATOM 1300 C CA . GLY A 1 167 ? -4.035 2.014 5.434 1 93.88 167 GLY A CA 1
ATOM 1301 C C . GLY A 1 167 ? -4.605 2.416 6.781 1 93.88 167 GLY A C 1
ATOM 1302 O O . GLY A 1 167 ? -5.262 3.453 6.902 1 93.88 167 GLY A O 1
ATOM 1303 N N . LEU A 1 168 ? -4.344 1.637 7.82 1 90.5 168 LEU A N 1
ATOM 1304 C CA . LEU A 1 168 ? -4.828 1.919 9.164 1 90.5 168 LEU A CA 1
ATOM 1305 C C . LEU A 1 168 ? -4.164 3.172 9.727 1 90.5 168 LEU A C 1
ATOM 1307 O O . LEU A 1 168 ? -4.801 3.947 10.445 1 90.5 168 LEU A O 1
ATOM 1311 N N . LEU A 1 169 ? -2.922 3.324 9.43 1 89.44 169 LEU A N 1
ATOM 1312 C CA . LEU A 1 169 ? -2.219 4.531 9.852 1 89.44 169 LEU A CA 1
ATOM 1313 C C . LEU A 1 169 ? -2.854 5.773 9.234 1 89.44 169 LEU A C 1
ATOM 1315 O O . LEU A 1 169 ? -3.113 6.754 9.938 1 89.44 169 LEU A O 1
ATOM 1319 N N . LEU A 1 170 ? -3.115 5.715 7.941 1 94.06 170 LEU A N 1
ATOM 1320 C CA . LEU A 1 170 ? -3.73 6.852 7.262 1 94.06 170 LEU A CA 1
ATOM 1321 C C . LEU A 1 170 ? -5.141 7.098 7.781 1 94.06 170 LEU A C 1
ATOM 1323 O O . LEU A 1 170 ? -5.57 8.25 7.91 1 94.06 170 LEU A O 1
ATOM 1327 N N . TYR A 1 171 ? -5.883 6.043 8.117 1 90.19 171 TYR A N 1
ATOM 1328 C CA . TYR A 1 171 ? -7.211 6.184 8.703 1 90.19 171 TYR A CA 1
ATOM 1329 C C . TYR A 1 171 ? -7.137 6.902 10.047 1 90.19 171 TYR A C 1
ATOM 1331 O O . TYR A 1 171 ? -7.969 7.77 10.344 1 90.19 171 TYR A O 1
ATOM 1339 N N . ALA A 1 172 ? -6.195 6.508 10.852 1 86.25 172 ALA A N 1
ATOM 1340 C CA . ALA A 1 172 ? -6.027 7.145 12.148 1 86.25 172 ALA A CA 1
ATOM 1341 C C . ALA A 1 172 ? -5.758 8.641 12 1 86.25 172 ALA A C 1
ATOM 1343 O O . ALA A 1 172 ? -6.254 9.445 12.789 1 86.25 172 ALA A O 1
ATOM 1344 N N . PHE A 1 173 ? -5.016 8.992 11.047 1 87.69 173 PHE A N 1
ATOM 1345 C CA . PHE A 1 173 ? -4.758 10.398 10.758 1 87.69 173 PHE A CA 1
ATOM 1346 C C . PHE A 1 173 ? -6.047 11.117 10.383 1 87.69 173 PHE A C 1
ATOM 1348 O O . PHE A 1 173 ? -6.316 12.211 10.875 1 87.69 173 PHE A O 1
ATOM 1355 N N . LEU A 1 174 ? -6.859 10.516 9.5 1 90.44 174 LEU A N 1
ATOM 1356 C CA . LEU A 1 174 ? -8.086 11.133 9.023 1 90.44 174 LEU A CA 1
ATOM 1357 C C . LEU A 1 174 ? -9.094 11.305 10.156 1 90.44 174 LEU A C 1
ATOM 1359 O O . LEU A 1 174 ? -9.836 12.281 10.195 1 90.44 174 LEU A O 1
ATOM 1363 N N . ALA A 1 175 ? -9.102 10.391 11.062 1 83.31 175 ALA A N 1
ATOM 1364 C CA . ALA A 1 175 ? -10.047 10.414 12.18 1 83.31 175 ALA A CA 1
ATOM 1365 C C . ALA A 1 175 ? -9.734 11.555 13.133 1 83.31 175 ALA A C 1
ATOM 1367 O O . ALA A 1 175 ? -10.633 12.07 13.812 1 83.31 175 ALA A O 1
ATOM 1368 N N . ARG A 1 176 ? -8.523 12.008 13.172 1 76 176 ARG A N 1
ATOM 1369 C CA . ARG A 1 176 ? -8.109 13.023 14.133 1 76 176 A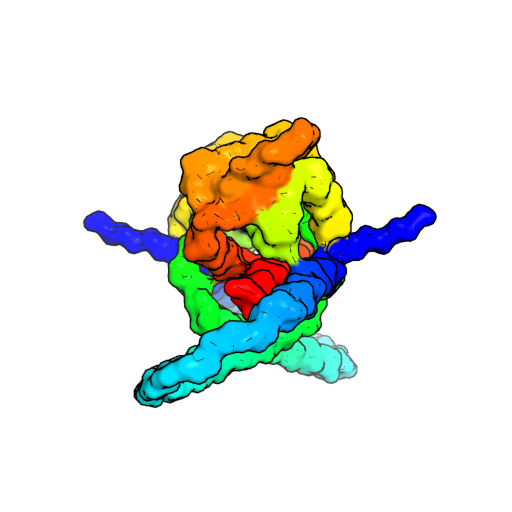RG A CA 1
ATOM 1370 C C . ARG A 1 176 ? -7.988 14.391 13.461 1 76 176 ARG A C 1
ATOM 1372 O O . ARG A 1 176 ? -7.879 15.414 14.141 1 76 176 ARG A O 1
ATOM 1379 N N . HIS A 1 177 ? -8.062 14.445 12.234 1 74.88 177 HIS A N 1
ATOM 1380 C CA . HIS A 1 177 ? -7.891 15.695 11.492 1 74.88 177 HIS A CA 1
ATOM 1381 C C . HIS A 1 177 ? -9 15.891 10.469 1 74.88 177 HIS A C 1
ATOM 1383 O O . HIS A 1 177 ? -9.492 17 10.281 1 74.88 177 HIS A O 1
ATOM 1389 N N . MET B 1 1 ? 22.625 -1.778 22.203 1 24.91 1 MET B N 1
ATOM 1390 C CA . MET B 1 1 ? 22.203 -1.189 20.938 1 24.91 1 MET B CA 1
ATOM 1391 C C . MET B 1 1 ? 20.688 -1.284 20.766 1 24.91 1 MET B C 1
ATOM 1393 O O . MET B 1 1 ? 20.141 -2.383 20.688 1 24.91 1 MET B O 1
ATOM 1397 N N . ARG B 1 2 ? 19.875 -0.502 21.438 1 36.94 2 ARG B N 1
ATOM 1398 C CA . ARG B 1 2 ? 18.438 -0.499 21.688 1 36.94 2 ARG B CA 1
ATOM 1399 C C . ARG B 1 2 ? 17.656 -0.496 20.375 1 36.94 2 ARG B C 1
ATOM 1401 O O . ARG B 1 2 ? 17.797 0.42 19.562 1 36.94 2 ARG B O 1
ATOM 1408 N N . GLU B 1 3 ? 17.281 -1.576 19.672 1 40.06 3 GLU B N 1
ATOM 1409 C CA . GLU B 1 3 ? 16.656 -1.919 18.391 1 40.06 3 GLU B CA 1
ATOM 1410 C C . GLU B 1 3 ? 15.258 -1.308 18.281 1 40.06 3 GLU B C 1
ATOM 1412 O O . GLU B 1 3 ? 14.273 -1.9 18.734 1 40.06 3 GLU B O 1
ATOM 1417 N N . ASP B 1 4 ? 15.125 -0.009 18.438 1 39.78 4 ASP B N 1
ATOM 1418 C CA . ASP B 1 4 ? 13.875 0.747 18.391 1 39.78 4 ASP B CA 1
ATOM 1419 C C . ASP B 1 4 ? 13.164 0.554 17.062 1 39.78 4 ASP B C 1
ATOM 1421 O O . ASP B 1 4 ? 13.383 1.319 16.109 1 39.78 4 ASP B O 1
ATOM 1425 N N . THR B 1 5 ? 12.992 -0.608 16.719 1 46.19 5 THR B N 1
ATOM 1426 C CA . THR B 1 5 ? 12.234 -0.93 15.516 1 46.19 5 THR B CA 1
ATOM 1427 C C . THR B 1 5 ? 10.867 -0.242 15.539 1 46.19 5 THR B C 1
ATOM 1429 O O . THR B 1 5 ? 10.062 -0.475 16.438 1 46.19 5 THR B O 1
ATOM 1432 N N . THR B 1 6 ? 10.828 0.923 15 1 49.72 6 THR B N 1
ATOM 1433 C CA . THR B 1 6 ? 9.594 1.694 14.891 1 49.72 6 THR B CA 1
ATOM 1434 C C . THR B 1 6 ? 8.523 0.903 14.141 1 49.72 6 THR B C 1
ATOM 1436 O O . THR B 1 6 ? 8.781 0.374 13.055 1 49.72 6 THR B O 1
ATOM 1439 N N . ASN B 1 7 ? 7.543 0.434 14.953 1 55.84 7 ASN B N 1
ATOM 1440 C CA . ASN B 1 7 ? 6.398 -0.289 14.406 1 55.84 7 ASN B CA 1
ATOM 1441 C C . ASN B 1 7 ? 5.207 0.636 14.188 1 55.84 7 ASN B C 1
ATOM 1443 O O . ASN B 1 7 ? 5.238 1.804 14.578 1 55.84 7 ASN B O 1
ATOM 1447 N N . THR B 1 8 ? 4.293 0.252 13.469 1 53.62 8 THR B N 1
ATOM 1448 C CA . THR B 1 8 ? 3.096 1.001 13.094 1 53.62 8 THR B CA 1
ATOM 1449 C C . THR B 1 8 ? 2.451 1.638 14.32 1 53.62 8 THR B C 1
ATOM 1451 O O . THR B 1 8 ? 1.996 2.781 14.266 1 53.62 8 THR B O 1
ATOM 1454 N N . ARG B 1 9 ? 2.555 0.952 15.422 1 55 9 ARG B N 1
ATOM 1455 C CA . ARG B 1 9 ? 1.971 1.499 16.641 1 55 9 ARG B CA 1
ATOM 1456 C C . ARG B 1 9 ? 2.752 2.715 17.125 1 55 9 ARG B C 1
ATOM 1458 O O . ARG B 1 9 ? 2.162 3.717 17.531 1 55 9 ARG B O 1
ATOM 1465 N N . SER B 1 10 ? 4.062 2.537 17.016 1 61.25 10 SER B N 1
ATOM 1466 C CA . SER B 1 10 ? 4.898 3.656 17.453 1 61.25 10 SER B CA 1
ATOM 1467 C C . SER B 1 10 ? 4.648 4.891 16.578 1 61.25 10 SER B C 1
ATOM 1469 O O . SER B 1 10 ? 4.566 6.008 17.094 1 61.25 10 SER B O 1
ATOM 1471 N N . VAL B 1 11 ? 4.406 4.637 15.383 1 61.38 11 VAL B N 1
ATOM 1472 C CA . VAL B 1 11 ? 4.164 5.746 14.461 1 61.38 11 VAL B CA 1
ATO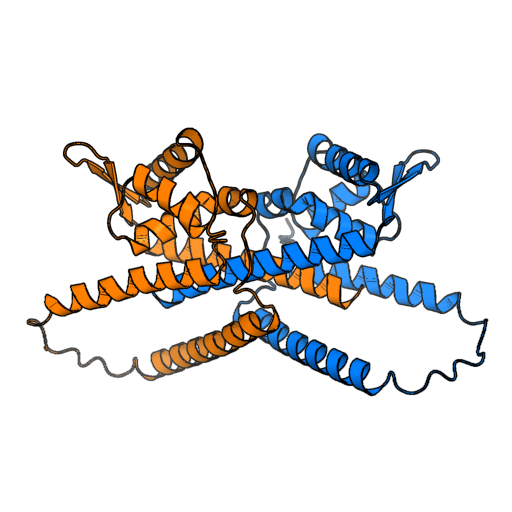M 1473 C C . VAL B 1 11 ? 2.82 6.395 14.773 1 61.38 11 VAL B C 1
ATOM 1475 O O . VAL B 1 11 ? 2.719 7.621 14.859 1 61.38 11 VAL B O 1
ATOM 1478 N N . PHE B 1 12 ? 1.927 5.574 15.125 1 58.56 12 PHE B N 1
ATOM 1479 C CA . PHE B 1 12 ? 0.595 6.09 15.414 1 58.56 12 PHE B CA 1
ATOM 1480 C C . PHE B 1 12 ? 0.589 6.859 16.734 1 58.56 12 PHE B C 1
ATOM 1482 O O . PHE B 1 12 ? -0.022 7.926 16.828 1 58.56 12 PHE B O 1
ATOM 1489 N N . ASP B 1 13 ? 1.22 6.242 17.703 1 59.78 13 ASP B N 1
ATOM 1490 C CA . ASP B 1 13 ? 1.282 6.895 19 1 59.78 13 ASP B CA 1
ATOM 1491 C C . ASP B 1 13 ? 1.971 8.25 18.906 1 59.78 13 ASP B C 1
ATOM 1493 O O . ASP B 1 13 ? 1.512 9.234 19.5 1 59.78 13 ASP B O 1
ATOM 1497 N N . GLU B 1 14 ? 2.975 8.227 18.156 1 60.59 14 GLU B N 1
ATOM 1498 C CA . GLU B 1 14 ? 3.707 9.477 17.984 1 60.59 14 GLU B CA 1
ATOM 1499 C C . GLU B 1 14 ? 2.895 10.484 17.188 1 60.59 14 GLU B C 1
ATOM 1501 O O . GLU B 1 14 ? 2.85 11.672 17.531 1 60.59 14 GLU B O 1
ATOM 1506 N N . LEU B 1 15 ? 2.25 9.945 16.312 1 57.34 15 LEU B N 1
ATOM 1507 C CA . LEU B 1 15 ? 1.415 10.828 15.492 1 57.34 15 LEU B CA 1
ATOM 1508 C C . LEU B 1 15 ? 0.203 11.312 16.281 1 57.34 15 LEU B C 1
ATOM 1510 O O . LEU B 1 15 ? -0.189 12.477 16.172 1 57.34 15 LEU B O 1
ATOM 1514 N N . SER B 1 16 ? -0.304 10.445 17.031 1 55.12 16 SER B N 1
ATOM 1515 C CA . SER B 1 16 ? -1.422 10.797 17.906 1 55.12 16 SER B CA 1
ATOM 1516 C C . SER B 1 16 ? -0.996 11.805 18.969 1 55.12 16 SER B C 1
ATOM 1518 O O . SER B 1 16 ? -1.73 12.742 19.266 1 55.12 16 SER B O 1
ATOM 1520 N N . ASN B 1 17 ? 0.143 11.508 19.625 1 53.78 17 ASN B N 1
ATOM 1521 C CA . ASN B 1 17 ? 0.682 12.43 20.609 1 53.78 17 ASN B CA 1
ATOM 1522 C C . ASN B 1 17 ? 0.922 13.82 20.016 1 53.78 17 ASN B C 1
ATOM 1524 O O . ASN B 1 17 ? 0.664 14.828 20.672 1 53.78 17 ASN B O 1
ATOM 1528 N N . ALA B 1 18 ? 1.256 13.781 18.891 1 52.88 18 ALA B N 1
ATOM 1529 C CA . ALA B 1 18 ? 1.475 15.047 18.203 1 52.88 18 ALA B CA 1
ATOM 1530 C C . ALA B 1 18 ? 0.156 15.781 17.969 1 52.88 18 ALA B C 1
ATOM 1532 O O . ALA B 1 18 ? 0.077 17 18.141 1 52.88 18 ALA B O 1
ATOM 1533 N N . ALA B 1 19 ? -0.851 15.07 17.781 1 52.69 19 ALA B N 1
ATOM 1534 C CA . ALA B 1 19 ? -2.186 15.625 17.594 1 52.69 19 ALA B CA 1
ATOM 1535 C C . ALA B 1 19 ? -2.766 16.109 18.922 1 52.69 19 ALA B C 1
ATOM 1537 O O . ALA B 1 19 ? -3.387 17.172 18.984 1 52.69 19 ALA B O 1
ATOM 1538 N N . ALA B 1 20 ? -2.58 15.391 19.984 1 52.5 20 ALA B N 1
ATOM 1539 C CA . ALA B 1 20 ? -3.088 15.711 21.312 1 52.5 20 ALA B CA 1
ATOM 1540 C C . ALA B 1 20 ? -2.424 16.969 21.875 1 52.5 20 ALA B C 1
ATOM 1542 O O . ALA B 1 20 ? -3.078 17.797 22.516 1 52.5 20 ALA B O 1
ATOM 1543 N N . ASN B 1 21 ? -1.241 16.969 21.734 1 51.09 21 ASN B N 1
ATOM 1544 C CA . ASN B 1 21 ? -0.53 18.156 22.203 1 51.09 21 ASN B CA 1
ATOM 1545 C C . ASN B 1 21 ? -1.061 19.422 21.562 1 51.09 21 ASN B C 1
ATOM 1547 O O . ASN B 1 21 ? -1.083 20.484 22.188 1 51.09 21 ASN B O 1
ATOM 1551 N N . ARG B 1 22 ? -1.687 19.375 20.547 1 47.25 22 ARG B N 1
ATOM 1552 C CA . ARG B 1 22 ? -2.25 20.531 19.844 1 47.25 22 ARG B CA 1
ATOM 1553 C C . ARG B 1 22 ? -3.613 20.906 20.422 1 47.25 22 ARG B C 1
ATOM 1555 O O . ARG B 1 22 ? -3.949 22.078 20.516 1 47.25 22 ARG B O 1
ATOM 1562 N N . GLN B 1 23 ? -4.383 19.828 20.625 1 47.25 23 GLN B N 1
ATOM 1563 C CA . GLN B 1 23 ? -5.68 20.109 21.234 1 47.25 23 GLN B CA 1
ATOM 1564 C C . GLN B 1 23 ? -5.512 20.828 22.562 1 47.25 23 GLN B C 1
ATOM 1566 O O . GLN B 1 23 ? -6.277 21.734 22.891 1 47.25 23 GLN B O 1
ATOM 1571 N N . SER B 1 24 ? -4.527 20.422 23.297 1 49.47 24 SER B N 1
ATOM 1572 C CA . SER B 1 24 ? -4.305 21.094 24.562 1 49.47 24 SER B CA 1
ATOM 1573 C C . SER B 1 24 ? -3.811 22.531 24.359 1 49.47 24 SER B C 1
ATOM 1575 O O . SER B 1 24 ? -4.156 23.422 25.125 1 49.47 24 SER B O 1
ATOM 1577 N N . GLU B 1 25 ? -3.061 22.734 23.391 1 45 25 GLU B N 1
ATOM 1578 C CA . GLU B 1 25 ? -2.539 24.094 23.219 1 45 25 GLU B CA 1
ATOM 1579 C C . GLU B 1 25 ? -3.607 25.016 22.641 1 45 25 GLU B C 1
ATOM 1581 O O . GLU B 1 25 ? -3.588 26.234 22.906 1 45 25 GLU B O 1
ATOM 1586 N N . SER B 1 26 ? -4.488 24.5 21.828 1 44.38 26 SER B N 1
ATOM 1587 C CA . SER B 1 26 ? -5.551 25.312 21.25 1 44.38 26 SER B CA 1
ATOM 1588 C C . SER B 1 26 ? -6.648 25.609 22.266 1 44.38 26 SER B C 1
ATOM 1590 O O . SER B 1 26 ? -7.371 26.594 22.156 1 44.38 26 SER B O 1
ATOM 1592 N N . GLU B 1 27 ? -6.82 24.719 23.203 1 43.78 27 GLU B N 1
ATOM 1593 C CA . GLU B 1 27 ? -7.836 24.953 24.234 1 43.78 27 GLU B CA 1
ATOM 1594 C C . GLU B 1 27 ? -7.453 26.125 25.125 1 43.78 27 GLU B C 1
ATOM 1596 O O . GLU B 1 27 ? -8.312 26.734 25.781 1 43.78 27 GLU B O 1
ATOM 1601 N N . SER B 1 28 ? -6.184 26.438 25.25 1 45.47 28 SER B N 1
ATOM 1602 C CA . SER B 1 28 ? -5.875 27.516 26.188 1 45.47 28 SER B CA 1
ATOM 1603 C C . SER B 1 28 ? -6.293 28.859 25.609 1 45.47 28 SER B C 1
ATOM 1605 O O . SER B 1 28 ? -6.457 29.828 26.359 1 45.47 28 SER B O 1
ATOM 1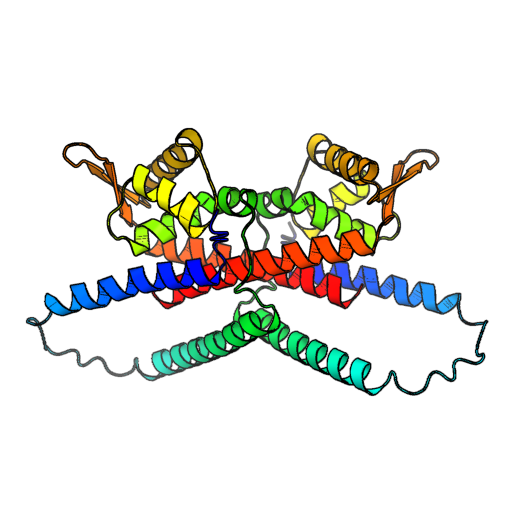607 N N . GLU B 1 29 ? -6.148 29.016 24.328 1 41.47 29 GLU B N 1
ATOM 1608 C CA . GLU B 1 29 ? -6.344 30.391 23.891 1 41.47 29 GLU B CA 1
ATOM 1609 C C . GLU B 1 29 ? -7.824 30.703 23.688 1 41.47 29 GLU B C 1
ATOM 1611 O O . GLU B 1 29 ? -8.203 31.859 23.531 1 41.47 29 GLU B O 1
ATOM 1616 N N . SER B 1 30 ? -8.586 29.688 23.312 1 41.66 30 SER B N 1
ATOM 1617 C CA . SER B 1 30 ? -9.867 30.109 22.75 1 41.66 30 SER B CA 1
ATOM 1618 C C . SER B 1 30 ? -10.93 30.234 23.844 1 41.66 30 SER B C 1
ATOM 1620 O O . SER B 1 30 ? -12.125 30.094 23.578 1 41.66 30 SER B O 1
ATOM 1622 N N . TYR B 1 31 ? -10.469 30.344 25.094 1 35.56 31 TYR B N 1
ATOM 1623 C CA . TYR B 1 31 ? -11.555 30.344 26.062 1 35.56 31 TYR B CA 1
ATOM 1624 C C . TYR B 1 31 ? -12.602 31.391 25.719 1 35.56 31 TYR B C 1
ATOM 1626 O O . TYR B 1 31 ? -13.656 31.453 26.359 1 35.56 31 TYR B O 1
ATOM 1634 N N . GLU B 1 32 ? -12.125 32.594 25.375 1 33.12 32 GLU B N 1
ATOM 1635 C CA . GLU B 1 32 ? -13.039 33.625 25.828 1 33.12 32 GLU B CA 1
ATOM 1636 C C . GLU B 1 32 ? -14.336 33.625 25.031 1 33.12 32 GLU B C 1
ATOM 1638 O O . GLU B 1 32 ? -15.375 34.094 25.516 1 33.12 32 GLU B O 1
ATOM 1643 N N . THR B 1 33 ? -14.133 33.562 23.609 1 33.5 33 THR B N 1
ATOM 1644 C CA . THR B 1 33 ? -15.086 34.5 23.016 1 33.5 33 THR B CA 1
ATOM 1645 C C . THR B 1 33 ? -16.5 33.938 23.047 1 33.5 33 THR B C 1
ATOM 1647 O O . THR B 1 33 ? -17.422 34.562 23.562 1 33.5 33 THR B O 1
ATOM 1650 N N . THR B 1 34 ? -17.078 33.562 21.734 1 34.06 34 THR B N 1
ATOM 1651 C CA . THR B 1 34 ? -18.328 34 21.156 1 34.06 34 THR B CA 1
ATOM 1652 C C . THR B 1 34 ? -19.438 33 21.406 1 34.06 34 THR B C 1
ATOM 1654 O O . THR B 1 34 ? -19.375 31.859 20.906 1 34.06 34 THR B O 1
ATOM 1657 N N . ARG B 1 35 ? -20 32.812 22.625 1 31.08 35 ARG B N 1
ATOM 1658 C CA . ARG B 1 35 ? -21.141 32 23.031 1 31.08 35 ARG B CA 1
ATOM 1659 C C . ARG B 1 35 ? -22.312 32.156 22.078 1 31.08 35 ARG B C 1
ATOM 1661 O O . ARG B 1 35 ? -23.406 31.641 22.328 1 31.08 35 ARG B O 1
ATOM 1668 N N . GLU B 1 36 ? -22.234 33.125 21.109 1 30.64 36 GLU B N 1
ATOM 1669 C CA . GLU B 1 36 ? -23.625 33.5 20.891 1 30.64 36 GLU B CA 1
ATOM 1670 C C . GLU B 1 36 ? -24.438 32.312 20.375 1 30.64 36 GLU B C 1
ATOM 1672 O O . GLU B 1 36 ? -23.938 31.203 20.297 1 30.64 36 GLU B O 1
ATOM 1677 N N . ALA B 1 37 ? -25.219 32.531 19.156 1 33.59 37 ALA B N 1
ATOM 1678 C CA . ALA B 1 37 ? -26.625 32.469 18.797 1 33.59 37 ALA B CA 1
ATOM 1679 C C . ALA B 1 37 ? -26.953 31.156 18.109 1 33.59 37 ALA B C 1
ATOM 1681 O O . ALA B 1 37 ? -28.047 30.984 17.547 1 33.59 37 ALA B O 1
ATOM 1682 N N . ALA B 1 38 ? -25.984 30.125 17.969 1 34.97 38 ALA B N 1
ATOM 1683 C CA . ALA B 1 38 ? -26.406 29.438 16.75 1 34.97 38 ALA B CA 1
ATOM 1684 C C . ALA B 1 38 ? -27.609 28.531 17.031 1 34.97 38 ALA B C 1
ATOM 1686 O O . ALA B 1 38 ? -27.516 27.609 17.844 1 34.97 38 ALA B O 1
ATOM 1687 N N . THR B 1 39 ? -28.766 29.016 16.875 1 35.78 39 THR B N 1
ATOM 1688 C CA . THR B 1 39 ? -30.047 28.328 16.953 1 35.78 39 THR B CA 1
ATOM 1689 C C . THR B 1 39 ? -30.125 27.188 15.945 1 35.78 39 THR B C 1
ATOM 1691 O O . THR B 1 39 ? -31.172 26.578 15.758 1 35.78 39 THR B O 1
ATOM 1694 N N . GLY B 1 40 ? -29.094 26.797 15.242 1 39.72 40 GLY B N 1
ATOM 1695 C CA . GLY B 1 40 ? -29.453 25.953 14.125 1 39.72 40 GLY B CA 1
ATOM 1696 C C . GLY B 1 40 ? -30 24.609 14.547 1 39.72 40 GLY B C 1
ATOM 1697 O O . GLY B 1 40 ? -29.438 23.938 15.414 1 39.72 40 GLY B O 1
ATOM 1698 N N . THR B 1 41 ? -31.219 24.344 14.398 1 43.78 41 THR B N 1
ATOM 1699 C CA . THR B 1 41 ? -32.125 23.25 14.773 1 43.78 41 THR B CA 1
ATOM 1700 C C . THR B 1 41 ? -31.609 21.922 14.234 1 43.78 41 THR B C 1
ATOM 1702 O O . THR B 1 41 ? -31.516 20.938 14.984 1 43.78 41 THR B O 1
ATOM 1705 N N . ASP B 1 42 ? -31.984 21.625 12.914 1 41.84 42 ASP B N 1
ATOM 1706 C CA . ASP B 1 42 ? -32.375 20.312 12.406 1 41.84 42 ASP B CA 1
ATOM 1707 C C . ASP B 1 42 ? -31.156 19.469 12.07 1 41.84 42 ASP B C 1
ATOM 1709 O O . ASP B 1 42 ? -31.266 18.453 11.375 1 41.84 42 ASP B O 1
ATOM 1713 N N . ALA B 1 43 ? -29.938 19.906 12.156 1 52.03 43 ALA B N 1
ATOM 1714 C CA . ALA B 1 43 ? -28.719 19.203 11.734 1 52.03 43 ALA B CA 1
ATOM 1715 C C . ALA B 1 43 ? -28.359 18.094 12.711 1 52.03 43 ALA B C 1
ATOM 1717 O O . ALA B 1 43 ? -27.375 17.375 12.508 1 52.03 43 ALA B O 1
ATOM 1718 N N . GLY B 1 44 ? -29.156 17.703 13.57 1 56.09 44 GLY B N 1
ATOM 1719 C CA . GLY B 1 44 ? -28.797 16.781 14.633 1 56.09 44 GLY B CA 1
ATOM 1720 C C . GLY B 1 44 ? -28.844 15.328 14.195 1 56.09 44 GLY B C 1
ATOM 1721 O O . GLY B 1 44 ? -28.031 14.508 14.664 1 56.09 44 GLY B O 1
ATOM 1722 N N . THR B 1 45 ? -29.828 15.008 13.32 1 57.53 45 THR B N 1
ATOM 1723 C CA . THR B 1 45 ? -30.016 13.594 13.023 1 57.53 45 THR B CA 1
ATOM 1724 C C . THR B 1 45 ? -28.891 13.078 12.117 1 57.53 45 THR B C 1
ATOM 1726 O O . THR B 1 45 ? -28.375 11.984 12.328 1 57.53 45 THR B O 1
ATOM 1729 N N . ASP B 1 46 ? -28.547 13.875 11.07 1 54.94 46 ASP B N 1
ATOM 1730 C CA . ASP B 1 46 ? -27.531 13.453 10.109 1 54.94 46 ASP B CA 1
ATOM 1731 C C . ASP B 1 46 ? -26.156 13.391 10.75 1 54.94 46 ASP B C 1
ATOM 1733 O O . ASP B 1 46 ? -25.359 12.5 10.445 1 54.94 46 ASP B O 1
ATOM 1737 N N . ALA B 1 47 ? -25.906 14.266 11.672 1 62.97 47 ALA B N 1
ATOM 1738 C CA . ALA B 1 47 ? -24.641 14.258 12.406 1 62.97 47 ALA B CA 1
ATOM 1739 C C . ALA B 1 47 ? -24.531 13.031 13.305 1 62.97 47 ALA B C 1
ATOM 1741 O O . ALA B 1 47 ? -23.469 12.414 13.398 1 62.97 47 ALA B O 1
ATOM 1742 N N . ALA B 1 48 ? -25.734 12.648 13.789 1 63.72 48 ALA B N 1
ATOM 1743 C CA . ALA B 1 48 ? -25.734 11.477 14.664 1 63.72 48 ALA B CA 1
ATOM 1744 C C . ALA B 1 48 ? -25.5 10.203 13.867 1 63.72 48 ALA B C 1
ATOM 1746 O O . ALA B 1 48 ? -24.797 9.297 14.336 1 63.72 48 ALA B O 1
ATOM 1747 N N . ALA B 1 49 ? -26.078 10.039 12.664 1 61.97 49 ALA B N 1
ATOM 1748 C CA . ALA B 1 49 ? -25.891 8.859 11.82 1 61.97 49 ALA B CA 1
ATOM 1749 C C . ALA B 1 49 ? -24.438 8.758 11.344 1 61.97 49 ALA B C 1
ATOM 1751 O O . ALA B 1 49 ? -23.859 7.672 11.344 1 61.97 49 ALA B O 1
ATOM 1752 N N . GLY B 1 50 ? -23.844 9.914 10.867 1 66.88 50 GLY B N 1
ATOM 1753 C CA . GLY B 1 50 ? -22.438 9.945 10.484 1 66.88 50 GLY B CA 1
ATOM 1754 C C . GLY B 1 50 ? -21.5 9.531 11.617 1 66.88 50 GLY B C 1
ATOM 1755 O O . GLY B 1 50 ? -20.562 8.766 11.398 1 66.88 50 GLY B O 1
ATOM 1756 N N . ASP B 1 51 ? -21.891 9.969 12.734 1 73.31 51 ASP B N 1
ATOM 1757 C CA . ASP B 1 51 ? -21.109 9.648 13.922 1 73.31 51 ASP B CA 1
ATOM 1758 C C . ASP B 1 51 ? -21.188 8.164 14.25 1 73.31 51 ASP B C 1
ATOM 1760 O O . ASP B 1 51 ? -20.188 7.551 14.641 1 73.31 51 ASP B O 1
ATOM 1764 N N . SER B 1 52 ? -22.344 7.598 13.992 1 76 52 SER B N 1
ATOM 1765 C CA . SER B 1 52 ? -22.531 6.18 14.266 1 76 52 SER B CA 1
ATOM 1766 C C . SER B 1 52 ? -21.734 5.316 13.297 1 76 52 SER B C 1
ATOM 1768 O O . SER B 1 52 ? -21.109 4.336 13.703 1 76 52 SER B O 1
ATOM 1770 N N . VAL B 1 53 ? -21.734 5.727 12.062 1 75.81 53 VAL B N 1
ATOM 1771 C CA . VAL B 1 53 ? -21.016 4.98 11.047 1 75.81 53 VAL B CA 1
ATOM 1772 C C . VAL B 1 53 ? -19.516 5.059 11.328 1 75.81 53 VAL B C 1
ATOM 1774 O O . VAL B 1 53 ? -18.797 4.059 11.211 1 75.81 53 VAL B O 1
ATOM 1777 N N . GLU B 1 54 ? -19.125 6.191 11.75 1 81.75 54 GLU B N 1
ATOM 1778 C CA . GLU B 1 54 ? -17.719 6.379 12.055 1 81.75 54 GLU B CA 1
ATOM 1779 C C . GLU B 1 54 ? -17.297 5.551 13.266 1 81.75 54 GLU B C 1
ATOM 1781 O O . GLU B 1 54 ? -16.203 4.969 13.281 1 81.75 54 GLU B O 1
ATOM 1786 N N . ARG B 1 55 ? -18.188 5.492 14.266 1 86.69 55 ARG B N 1
ATOM 1787 C CA . ARG B 1 55 ? -17.875 4.688 15.445 1 86.69 55 ARG B CA 1
ATOM 1788 C C . ARG B 1 55 ? -17.812 3.205 15.094 1 86.69 55 ARG B C 1
ATOM 1790 O O . ARG B 1 55 ? -16.969 2.473 15.617 1 86.69 55 ARG B O 1
ATOM 1797 N N . GLU B 1 56 ? -18.609 2.832 14.203 1 85.06 56 GLU B N 1
ATOM 1798 C CA . GLU B 1 56 ? -18.609 1.438 13.773 1 85.06 56 GLU B CA 1
ATOM 1799 C C . GLU B 1 56 ? -17.344 1.109 12.984 1 85.06 56 GLU B C 1
ATOM 1801 O O . GLU B 1 56 ? -16.734 0.052 13.18 1 85.06 56 GLU B O 1
ATOM 1806 N N . LEU B 1 57 ? -16.953 1.976 12.172 1 87 57 LEU B N 1
ATOM 1807 C CA . LEU B 1 57 ? -15.742 1.769 11.391 1 87 57 LEU B CA 1
ATOM 1808 C C . LEU B 1 57 ? -14.516 1.728 12.297 1 87 57 LEU B C 1
ATOM 1810 O O . LEU B 1 57 ? -13.625 0.9 12.102 1 87 57 LEU B O 1
ATOM 1814 N N . ASP B 1 58 ? -14.586 2.529 13.305 1 87.31 58 ASP B N 1
ATOM 1815 C CA . ASP B 1 58 ? -13.5 2.531 14.273 1 87.31 58 ASP B CA 1
ATOM 1816 C C . ASP B 1 58 ? -13.367 1.172 14.953 1 87.31 58 ASP B C 1
ATOM 1818 O O . ASP B 1 58 ? -12.266 0.631 15.07 1 87.31 58 ASP B O 1
ATOM 1822 N N . ARG B 1 59 ? -14.484 0.685 15.344 1 88.75 59 ARG B N 1
ATOM 1823 C CA . ARG B 1 59 ? -14.477 -0.619 16 1 88.75 59 ARG B CA 1
ATOM 1824 C C . ARG B 1 59 ? -13.992 -1.708 15.047 1 88.75 59 ARG B C 1
ATOM 1826 O O . ARG B 1 59 ? -13.203 -2.568 15.43 1 88.75 59 ARG B O 1
ATOM 1833 N N . LEU B 1 60 ? -14.445 -1.624 13.875 1 87.19 60 LEU B N 1
ATOM 1834 C CA . LEU B 1 60 ? -14.07 -2.602 12.859 1 87.19 60 LEU B CA 1
ATOM 1835 C C . LEU B 1 60 ? -12.57 -2.562 12.602 1 87.19 60 LEU B C 1
ATOM 1837 O O . LEU B 1 60 ? -11.906 -3.604 12.594 1 87.19 60 LEU B O 1
ATOM 1841 N N . LEU B 1 61 ? -12.047 -1.424 12.508 1 87.38 61 LEU B N 1
ATOM 1842 C CA . LEU B 1 61 ? -10.641 -1.272 12.148 1 87.38 61 LEU B CA 1
ATOM 1843 C C . LEU B 1 61 ? -9.742 -1.624 13.328 1 87.38 61 LEU B C 1
ATOM 1845 O O . LEU B 1 61 ? -8.641 -2.146 13.141 1 87.38 61 LEU B O 1
ATOM 1849 N N . GLU B 1 62 ? -10.273 -1.45 14.508 1 86.19 62 GLU B N 1
ATOM 1850 C CA . GLU B 1 62 ? -9.555 -1.913 15.688 1 86.19 62 GLU B CA 1
ATOM 1851 C C . GLU B 1 62 ? -9.453 -3.436 15.711 1 86.19 62 GLU B C 1
ATOM 1853 O O . GLU B 1 62 ? -8.414 -3.99 16.078 1 86.19 62 GLU B O 1
ATOM 1858 N N . GLN B 1 63 ? -10.492 -4.008 15.328 1 88.62 63 GLN B N 1
ATOM 1859 C CA . GLN B 1 63 ? -10.492 -5.465 15.273 1 88.62 63 GLN B CA 1
ATOM 1860 C C . GLN B 1 63 ? -9.531 -5.98 14.203 1 88.62 63 GLN B C 1
ATOM 1862 O O . GLN B 1 63 ? -8.828 -6.969 14.422 1 88.62 63 GLN B O 1
ATOM 1867 N N . VAL B 1 64 ? -9.492 -5.328 13.156 1 86.94 64 VAL B N 1
ATOM 1868 C CA . VAL B 1 64 ? -8.578 -5.703 12.078 1 86.94 64 VAL B CA 1
ATOM 1869 C C . VAL B 1 64 ? -7.137 -5.559 12.547 1 86.94 64 VAL B C 1
ATOM 1871 O O . VAL B 1 64 ? -6.312 -6.449 12.32 1 86.94 64 VAL B O 1
ATOM 1874 N N . GLN B 1 65 ? -6.855 -4.469 13.188 1 85.94 65 GLN B N 1
ATOM 1875 C CA . GLN B 1 65 ? -5.523 -4.215 13.734 1 85.94 65 GLN B CA 1
ATOM 1876 C C . GLN B 1 65 ? -5.086 -5.348 14.656 1 85.94 65 GLN B C 1
ATOM 1878 O O . GLN B 1 65 ? -3.953 -5.824 14.57 1 85.94 65 GLN B O 1
ATOM 1883 N N . GLY B 1 66 ? -6.004 -5.777 15.508 1 85.81 66 GLY B N 1
ATOM 1884 C CA . GLY B 1 66 ? -5.707 -6.871 16.422 1 85.81 66 GLY B CA 1
ATOM 1885 C C . GLY B 1 66 ? -5.539 -8.203 15.711 1 85.81 66 GLY B C 1
ATOM 1886 O O . GLY B 1 66 ? -4.598 -8.945 15.992 1 85.81 66 GLY B O 1
ATOM 1887 N N . ALA B 1 67 ? -6.367 -8.461 14.781 1 87.94 67 ALA B N 1
ATOM 1888 C CA . ALA B 1 67 ? -6.375 -9.742 14.086 1 87.94 67 ALA B CA 1
ATOM 1889 C C . ALA B 1 67 ? -5.133 -9.898 13.211 1 87.94 67 ALA B C 1
ATOM 1891 O O . ALA B 1 67 ? -4.59 -11 13.086 1 87.94 67 ALA B O 1
ATOM 1892 N N . LEU B 1 68 ? -4.652 -8.797 12.695 1 88.56 68 LEU B N 1
ATOM 1893 C CA . LEU B 1 68 ? -3.547 -8.883 11.75 1 88.56 68 LEU B CA 1
ATOM 1894 C C . LEU B 1 68 ? -2.229 -8.492 12.414 1 88.56 68 LEU B C 1
ATOM 1896 O O . LEU B 1 68 ? -1.169 -8.562 11.789 1 88.56 68 LEU B O 1
ATOM 1900 N N . SER B 1 69 ? -2.295 -8.148 13.688 1 87.19 69 SER B N 1
ATOM 1901 C CA . SER B 1 69 ? -1.108 -7.73 14.422 1 87.19 69 SER B CA 1
ATOM 1902 C C . SER B 1 69 ? -0.332 -6.664 13.656 1 87.19 69 SER B C 1
ATOM 1904 O O . SER B 1 69 ? 0.875 -6.801 13.445 1 87.19 69 SER B O 1
ATOM 1906 N N . THR B 1 70 ? -0.996 -5.598 13.273 1 83.94 70 THR B N 1
ATOM 1907 C CA . THR B 1 70 ? -0.402 -4.566 12.43 1 83.94 70 THR B CA 1
ATOM 1908 C C . THR B 1 70 ? 0.419 -3.588 13.266 1 83.94 70 THR B C 1
ATOM 1910 O O . THR B 1 70 ? 1.15 -2.76 12.719 1 83.94 70 THR B O 1
ATOM 1913 N N . ASP B 1 71 ? 0.414 -3.783 14.547 1 75.69 71 ASP B N 1
ATOM 1914 C CA . ASP B 1 71 ? 1.142 -2.869 15.422 1 75.69 71 ASP B CA 1
ATOM 1915 C C . ASP B 1 71 ? 2.639 -3.164 15.406 1 75.69 71 ASP B C 1
ATOM 1917 O O . ASP B 1 71 ? 3.445 -2.34 15.844 1 75.69 71 ASP B O 1
ATOM 1921 N N . ASP B 1 72 ? 2.988 -4.293 14.883 1 79.88 72 ASP B N 1
ATOM 1922 C CA . ASP B 1 72 ? 4.387 -4.711 14.898 1 79.88 72 ASP B CA 1
ATOM 1923 C C . ASP B 1 72 ? 4.992 -4.656 13.5 1 79.88 72 ASP B C 1
ATOM 1925 O O . ASP B 1 72 ? 6.07 -5.207 13.258 1 79.88 72 ASP B O 1
ATOM 1929 N N . ILE B 1 73 ? 4.332 -3.906 12.719 1 84.06 73 ILE B N 1
ATOM 1930 C CA . ILE B 1 73 ? 4.773 -3.896 11.328 1 84.06 73 ILE B CA 1
ATOM 1931 C C . ILE B 1 73 ? 5.809 -2.795 11.125 1 84.06 73 ILE B C 1
ATOM 1933 O O . ILE B 1 73 ? 5.629 -1.668 11.594 1 84.06 73 ILE B O 1
ATOM 1937 N N . GLN B 1 74 ? 6.922 -3.213 10.477 1 82.94 74 GLN B N 1
ATOM 1938 C CA . GLN B 1 74 ? 7.898 -2.258 9.961 1 82.94 74 GLN B CA 1
ATOM 1939 C C . GLN B 1 74 ? 7.695 -2.016 8.469 1 82.94 74 GLN B C 1
ATOM 1941 O O . GLN B 1 74 ? 7.68 -2.961 7.676 1 82.94 74 GLN B O 1
ATOM 1946 N N . PHE B 1 75 ? 7.578 -0.79 8.164 1 90.25 75 PHE B N 1
ATOM 1947 C CA . PHE B 1 75 ? 7.316 -0.477 6.766 1 90.25 75 PHE B CA 1
ATOM 1948 C C . PHE B 1 75 ? 8.594 -0.595 5.938 1 90.25 75 PHE B C 1
ATOM 1950 O O . PHE B 1 75 ? 9.672 -0.191 6.383 1 90.25 75 PHE B O 1
ATOM 1957 N N . ASP B 1 76 ? 8.414 -1.145 4.781 1 92.88 76 ASP B N 1
ATOM 1958 C CA . ASP B 1 76 ? 9.508 -1.08 3.812 1 92.88 76 ASP B CA 1
ATOM 1959 C C . ASP B 1 76 ? 9.727 0.352 3.332 1 92.88 76 ASP B C 1
ATOM 1961 O O . ASP B 1 76 ? 8.766 1.085 3.08 1 92.88 76 ASP B O 1
ATOM 1965 N N . GLU B 1 77 ? 11.008 0.714 3.197 1 94.94 77 GLU B N 1
ATOM 1966 C CA . GLU B 1 77 ? 11.344 2.057 2.736 1 94.94 77 GLU B CA 1
ATOM 1967 C C . GLU B 1 77 ? 10.688 2.361 1.391 1 94.94 77 GLU B C 1
ATOM 1969 O O . GLU B 1 77 ? 10.273 3.494 1.14 1 94.94 77 GLU B O 1
ATOM 1974 N N . ALA B 1 78 ? 10.57 1.382 0.536 1 95.12 78 ALA B N 1
ATOM 1975 C CA . ALA B 1 78 ? 9.969 1.565 -0.782 1 95.12 78 ALA B CA 1
ATOM 1976 C C . ALA B 1 78 ? 8.508 1.988 -0.663 1 95.12 78 ALA B C 1
ATOM 1978 O O . ALA B 1 78 ? 8.016 2.797 -1.457 1 95.12 78 ALA B O 1
ATOM 1979 N N . LEU B 1 79 ? 7.801 1.439 0.302 1 96 79 LEU B N 1
ATOM 1980 C CA . LEU B 1 79 ? 6.406 1.807 0.521 1 96 79 LEU B CA 1
ATOM 1981 C C . LEU B 1 79 ? 6.289 3.271 0.925 1 96 79 LEU B C 1
ATOM 1983 O O . LEU B 1 79 ? 5.418 3.988 0.429 1 96 79 LEU B O 1
ATOM 1987 N N . ILE B 1 80 ? 7.238 3.713 1.766 1 95.38 80 ILE B N 1
ATOM 1988 C CA . ILE B 1 80 ? 7.223 5.094 2.232 1 95.38 80 ILE B CA 1
ATOM 1989 C C . ILE B 1 80 ? 7.57 6.031 1.08 1 95.38 80 ILE B C 1
ATOM 1991 O O . ILE B 1 80 ? 6.906 7.051 0.875 1 95.38 80 ILE B O 1
ATOM 1995 N N . LYS B 1 81 ? 8.539 5.637 0.354 1 96.56 81 LYS B N 1
ATOM 1996 C CA . LYS B 1 81 ? 8.969 6.453 -0.776 1 96.56 81 LYS B CA 1
ATOM 1997 C C . LYS B 1 81 ? 7.852 6.602 -1.807 1 96.56 81 LYS B C 1
ATOM 1999 O O . LYS B 1 81 ? 7.637 7.688 -2.346 1 96.56 81 LYS B O 1
ATOM 2004 N N . GLU B 1 82 ? 7.125 5.578 -2.016 1 95.62 82 GLU B N 1
ATOM 2005 C CA . GLU B 1 82 ? 6.059 5.582 -3.014 1 95.62 82 GLU B CA 1
ATOM 2006 C C . GLU B 1 82 ? 4.863 6.406 -2.543 1 95.62 82 GLU B C 1
ATOM 2008 O O . GLU B 1 82 ? 4.023 6.809 -3.35 1 95.62 82 GLU B O 1
ATOM 2013 N N . ASN B 1 83 ? 4.793 6.566 -1.257 1 97.56 83 ASN B N 1
ATOM 2014 C CA . ASN B 1 83 ? 3.705 7.352 -0.682 1 97.56 83 ASN B CA 1
ATOM 2015 C C . ASN B 1 83 ? 4.227 8.609 0.005 1 97.56 83 ASN B C 1
ATOM 2017 O O . ASN B 1 83 ? 3.654 9.062 0.998 1 97.56 83 ASN B O 1
ATOM 2021 N N . LEU B 1 84 ? 5.277 9.148 -0.483 1 98.06 84 LEU B N 1
ATOM 2022 C CA . LEU B 1 84 ? 6.008 10.219 0.192 1 98.06 84 LEU B CA 1
ATOM 2023 C C . LEU B 1 84 ? 5.133 11.461 0.34 1 98.06 84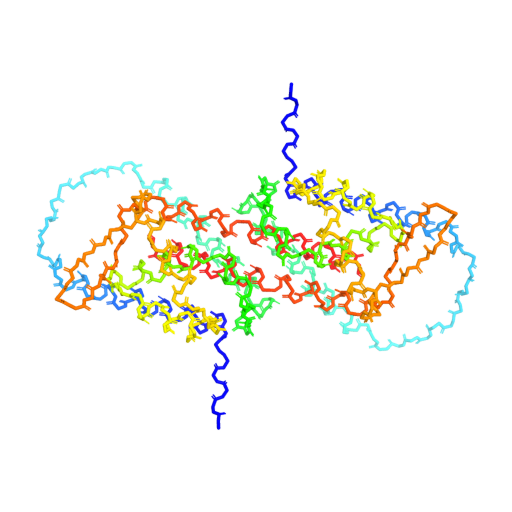 LEU B C 1
ATOM 2025 O O . LEU B 1 84 ? 5.121 12.094 1.398 1 98.06 84 LEU B O 1
ATOM 2029 N N . ASP B 1 85 ? 4.375 11.805 -0.71 1 98.19 85 ASP B N 1
ATOM 2030 C CA . ASP B 1 85 ? 3.529 12.992 -0.638 1 98.19 85 ASP B CA 1
ATOM 2031 C C . ASP B 1 85 ? 2.576 12.914 0.552 1 98.19 85 ASP B C 1
ATOM 2033 O O . ASP B 1 85 ? 2.506 13.844 1.358 1 98.19 85 ASP B O 1
ATOM 2037 N N . GLU B 1 86 ? 1.863 11.836 0.664 1 97.75 86 GLU B N 1
ATOM 2038 C CA . GLU B 1 86 ? 0.857 11.688 1.711 1 97.75 86 GLU B CA 1
ATOM 2039 C C . GLU B 1 86 ? 1.505 11.609 3.09 1 97.75 86 GLU B C 1
ATOM 2041 O O . GLU B 1 86 ? 0.951 12.109 4.07 1 97.75 86 GLU B O 1
ATOM 2046 N N . VAL B 1 87 ? 2.707 10.992 3.125 1 97.12 87 VAL B N 1
ATOM 2047 C CA . VAL B 1 87 ? 3.426 10.891 4.391 1 97.12 87 VAL B CA 1
ATOM 2048 C C . VAL B 1 87 ? 3.896 12.273 4.832 1 97.12 87 VAL B C 1
ATOM 2050 O O . VAL B 1 87 ? 3.73 12.656 5.992 1 97.12 87 VAL B O 1
ATOM 2053 N N . LEU B 1 88 ? 4.398 13.055 3.889 1 97.69 88 LEU B N 1
ATOM 2054 C CA . LEU B 1 88 ? 4.84 14.406 4.199 1 97.69 88 LEU B CA 1
ATOM 2055 C C . LEU B 1 88 ? 3.662 15.273 4.645 1 97.69 88 LEU B C 1
ATOM 2057 O O . LEU B 1 88 ? 3.768 16.016 5.621 1 97.69 88 LEU B O 1
ATOM 2061 N N . LEU B 1 89 ? 2.547 15.156 3.908 1 97 89 LEU B N 1
ATOM 2062 C CA . LEU B 1 89 ? 1.363 15.938 4.25 1 97 89 LEU B CA 1
ATOM 2063 C C . LEU B 1 89 ? 0.873 15.586 5.652 1 97 89 LEU B C 1
ATOM 2065 O O . LEU B 1 89 ? 0.498 16.484 6.422 1 97 89 LEU B O 1
ATOM 2069 N N . MET B 1 90 ? 0.925 14.352 5.977 1 93.81 90 MET B N 1
ATOM 2070 C CA . MET B 1 90 ? 0.52 13.906 7.305 1 93.81 90 MET B CA 1
ATOM 2071 C C . MET B 1 90 ? 1.451 14.461 8.375 1 93.81 90 MET B C 1
ATOM 2073 O O . MET B 1 90 ? 0.992 15.016 9.375 1 93.81 90 MET B O 1
ATOM 2077 N N . LEU B 1 91 ? 2.74 14.383 8.156 1 93.19 91 LEU B N 1
ATOM 2078 C CA . LEU B 1 91 ? 3.725 14.859 9.125 1 93.19 91 LEU B CA 1
ATOM 2079 C C . LEU B 1 91 ? 3.613 16.375 9.32 1 93.19 91 LEU B C 1
ATOM 2081 O O . LEU B 1 91 ? 3.666 16.859 10.445 1 93.19 91 LEU B O 1
ATOM 2085 N N . ILE B 1 92 ? 3.406 17.062 8.227 1 94.88 92 ILE B N 1
ATOM 2086 C CA . ILE B 1 92 ? 3.33 18.516 8.289 1 94.88 92 ILE B CA 1
ATOM 2087 C C . ILE B 1 92 ? 2.043 18.938 8.992 1 94.88 92 ILE B C 1
ATOM 2089 O O . ILE B 1 92 ? 2.047 19.875 9.805 1 94.88 92 ILE B O 1
ATOM 2093 N N . ALA B 1 93 ? 0.974 18.281 8.625 1 91.88 93 ALA B N 1
ATOM 2094 C CA . ALA B 1 93 ? -0.302 18.578 9.266 1 91.88 93 ALA B CA 1
ATOM 2095 C C . ALA B 1 93 ? -0.216 18.375 10.773 1 91.88 93 ALA B C 1
ATOM 2097 O O . ALA B 1 93 ? -0.784 19.156 11.547 1 91.88 93 ALA B O 1
ATOM 2098 N N . LEU B 1 94 ? 0.479 17.375 11.172 1 84.88 94 LEU B N 1
ATOM 2099 C CA . LEU B 1 94 ? 0.584 17.047 12.594 1 84.88 94 LEU B CA 1
ATOM 2100 C C . LEU B 1 94 ? 1.462 18.047 13.328 1 84.88 94 LEU B C 1
ATOM 2102 O O . LEU B 1 94 ? 1.247 18.312 14.516 1 84.88 94 LEU B O 1
ATOM 2106 N N . ARG B 1 95 ? 2.434 18.609 12.672 1 84.06 95 ARG B N 1
ATOM 2107 C CA . ARG B 1 95 ? 3.369 19.547 13.297 1 84.06 95 ARG B CA 1
ATOM 2108 C C . ARG B 1 95 ? 2.91 20.984 13.109 1 84.06 95 ARG B C 1
ATOM 2110 O O . ARG B 1 95 ? 3.41 21.891 13.773 1 84.06 95 ARG B O 1
ATOM 2117 N N . GLU B 1 96 ? 1.925 21.25 12.352 1 78.75 96 GLU B N 1
ATOM 2118 C CA . GLU B 1 96 ? 1.436 22.578 12.008 1 78.75 96 GLU B CA 1
ATOM 2119 C C . GLU B 1 96 ? 2.494 23.375 11.25 1 78.75 96 GLU B C 1
ATOM 2121 O O . GLU B 1 96 ? 2.219 23.922 10.18 1 78.75 96 GLU B O 1
ATOM 2126 N N . GLU B 1 97 ? 3.76 23.422 11.875 1 82.62 97 GLU B N 1
ATOM 2127 C CA . GLU B 1 97 ? 4.902 24.031 11.195 1 82.62 97 GLU B CA 1
ATOM 2128 C C . GLU B 1 97 ? 6.152 23.156 11.359 1 82.62 97 GLU B C 1
ATOM 2130 O O . GLU B 1 97 ? 6.441 22.688 12.453 1 82.62 97 GLU B O 1
ATOM 2135 N N . THR B 1 98 ? 6.723 22.891 10.227 1 92.25 98 THR B N 1
ATOM 2136 C CA . THR B 1 98 ? 7.93 22.078 10.258 1 92.25 98 THR B CA 1
ATOM 2137 C C . THR B 1 98 ? 8.836 22.406 9.07 1 92.25 98 THR B C 1
ATOM 2139 O O . THR B 1 98 ? 8.469 23.188 8.203 1 92.25 98 THR B O 1
ATOM 2142 N N . HIS B 1 99 ? 10.094 21.938 9.125 1 95.12 99 HIS B N 1
ATOM 2143 C CA . HIS B 1 99 ? 11.055 22.188 8.062 1 95.12 99 HIS B CA 1
ATOM 2144 C C . HIS B 1 99 ? 11.688 20.891 7.555 1 95.12 99 HIS B C 1
ATOM 2146 O O . HIS B 1 99 ? 11.492 19.828 8.156 1 95.12 99 HIS B O 1
ATOM 2152 N N . GLY B 1 100 ? 12.391 21.016 6.438 1 95.88 100 GLY B N 1
ATOM 2153 C CA . GLY B 1 100 ? 12.906 19.859 5.723 1 95.88 100 GLY B CA 1
ATOM 2154 C C . GLY B 1 100 ? 13.727 18.938 6.598 1 95.88 100 GLY B C 1
ATOM 2155 O O . GLY B 1 100 ? 13.555 17.719 6.559 1 95.88 100 GLY B O 1
ATOM 2156 N N . LYS B 1 101 ? 14.625 19.469 7.391 1 95 101 LYS B N 1
ATOM 2157 C CA . LYS B 1 101 ? 15.492 18.656 8.242 1 95 101 LYS B CA 1
ATOM 2158 C C . LYS B 1 101 ? 14.664 17.859 9.258 1 95 101 LYS B C 1
ATOM 2160 O O . LYS B 1 101 ? 14.977 16.703 9.539 1 95 101 LYS B O 1
ATOM 2165 N N . GLU B 1 102 ? 13.75 18.484 9.82 1 94.25 102 GLU B N 1
ATOM 2166 C CA . GLU B 1 102 ? 12.867 17.797 10.766 1 94.25 102 GLU B CA 1
ATOM 2167 C C . GLU B 1 102 ? 12.062 16.703 10.078 1 94.25 102 GLU B C 1
ATOM 2169 O O . GLU B 1 102 ? 11.859 15.625 10.648 1 94.25 102 GLU B O 1
ATOM 2174 N N . LEU B 1 103 ? 11.609 16.984 8.898 1 96.38 103 LEU B N 1
ATOM 2175 C CA . LEU B 1 103 ? 10.859 16 8.141 1 96.38 103 LEU B CA 1
ATOM 2176 C C . LEU B 1 103 ? 11.727 14.789 7.809 1 96.38 103 LEU B C 1
ATOM 2178 O O . LEU B 1 103 ? 11.273 13.648 7.914 1 96.38 103 LEU B O 1
ATOM 2182 N N . LEU B 1 104 ? 12.977 15.062 7.426 1 97.38 104 LEU B N 1
ATOM 2183 C CA . LEU B 1 104 ? 13.914 13.977 7.164 1 97.38 104 LEU B CA 1
ATOM 2184 C C . LEU B 1 104 ? 14.117 13.117 8.406 1 97.38 104 LEU B C 1
ATOM 2186 O O . LEU B 1 104 ? 14.109 11.891 8.328 1 97.38 104 LEU B O 1
ATOM 2190 N N . SER B 1 105 ? 14.234 13.773 9.531 1 94.38 105 SER B N 1
ATOM 2191 C CA . SER B 1 105 ? 14.398 13.078 10.812 1 94.38 105 SER B CA 1
ATOM 2192 C C . SER B 1 105 ? 13.164 12.258 11.156 1 94.38 105 SER B C 1
ATOM 2194 O O . SER B 1 105 ? 13.273 11.109 11.602 1 94.38 105 SER B O 1
ATOM 2196 N N . ASP B 1 106 ? 11.984 12.82 10.945 1 91.31 106 ASP B N 1
ATOM 2197 C CA . ASP B 1 106 ? 10.734 12.117 11.219 1 91.31 106 ASP B CA 1
ATOM 2198 C C . ASP B 1 106 ? 10.602 10.867 10.352 1 91.31 106 ASP B C 1
ATOM 2200 O O . ASP B 1 106 ? 10.188 9.812 10.828 1 91.31 106 ASP B O 1
ATOM 2204 N N . LEU B 1 107 ? 10.945 10.984 9.07 1 94.81 107 LEU B N 1
ATOM 2205 C CA . LEU B 1 107 ? 10.867 9.852 8.164 1 94.81 107 LEU B CA 1
ATOM 2206 C C . LEU B 1 107 ? 11.75 8.703 8.648 1 94.81 107 LEU B C 1
ATOM 2208 O O . LEU B 1 107 ? 11.344 7.543 8.609 1 94.81 107 LEU B O 1
ATOM 2212 N N . THR B 1 108 ? 12.914 9.047 9.148 1 93.19 108 THR B N 1
ATOM 2213 C CA . THR B 1 108 ? 13.844 8.039 9.648 1 93.19 108 THR B CA 1
ATOM 2214 C C . THR B 1 108 ? 13.344 7.453 10.969 1 93.19 108 THR B C 1
ATOM 2216 O O . THR B 1 108 ? 13.234 6.23 11.109 1 93.19 108 THR B O 1
ATOM 2219 N N . HIS B 1 109 ? 12.922 8.273 11.883 1 88.75 109 HIS B N 1
ATOM 2220 C CA . HIS B 1 109 ? 12.594 7.855 13.242 1 88.75 109 HIS B CA 1
ATOM 2221 C C . HIS B 1 109 ? 11.242 7.156 13.297 1 88.75 109 HIS B C 1
ATOM 2223 O O . HIS B 1 109 ? 11.07 6.184 14.039 1 88.75 109 HIS B O 1
ATOM 2229 N N . LEU B 1 110 ? 10.289 7.633 12.5 1 86.81 110 LEU B N 1
ATOM 2230 C CA . LEU B 1 110 ? 8.922 7.129 12.609 1 86.81 110 LEU B CA 1
ATOM 2231 C C . LEU B 1 110 ? 8.68 6.004 11.609 1 86.81 110 LEU B C 1
ATOM 2233 O O . LEU B 1 110 ? 7.879 5.102 11.867 1 86.81 110 LEU B O 1
ATOM 2237 N N . PHE B 1 111 ? 9.398 6.055 10.445 1 90.44 111 PHE B N 1
ATOM 2238 C CA . PHE B 1 111 ? 9.07 5.113 9.383 1 90.44 111 PHE B CA 1
ATOM 2239 C C . PHE B 1 111 ? 10.281 4.266 9.016 1 90.44 111 PHE B C 1
ATOM 2241 O O . PHE B 1 111 ? 10.211 3.439 8.102 1 90.44 111 PHE B O 1
ATOM 2248 N N . ASP B 1 112 ? 11.398 4.523 9.758 1 90.31 112 ASP B N 1
ATOM 2249 C CA . ASP B 1 112 ? 12.641 3.834 9.43 1 90.31 112 ASP B CA 1
ATOM 2250 C C . ASP B 1 112 ? 13.008 4.02 7.961 1 90.31 112 ASP B C 1
ATOM 2252 O O . ASP B 1 112 ? 13.461 3.082 7.305 1 90.31 112 ASP B O 1
ATOM 2256 N N . ALA B 1 113 ? 12.641 5.188 7.406 1 94.81 113 ALA B N 1
ATOM 2257 C CA . ALA B 1 113 ? 12.938 5.535 6.02 1 94.81 113 ALA B CA 1
ATOM 2258 C C . ALA B 1 113 ? 13.992 6.633 5.949 1 94.81 113 ALA B C 1
ATOM 2260 O O . ALA B 1 113 ? 13.711 7.793 6.254 1 94.81 113 ALA B O 1
ATOM 2261 N N . THR B 1 114 ? 15.203 6.215 5.574 1 96.75 114 THR B N 1
ATOM 2262 C CA . THR B 1 114 ? 16.281 7.184 5.414 1 96.75 114 THR B CA 1
ATOM 2263 C C . THR B 1 114 ? 16.359 7.684 3.973 1 96.75 114 THR B C 1
ATOM 2265 O O . THR B 1 114 ? 17.031 7.086 3.137 1 96.75 114 THR B O 1
ATOM 2268 N N . LEU B 1 115 ? 15.617 8.719 3.693 1 97.75 115 LEU B N 1
ATOM 2269 C CA . LEU B 1 115 ? 15.57 9.32 2.365 1 97.75 115 LEU B CA 1
ATOM 2270 C C . LEU B 1 115 ? 16.484 10.531 2.281 1 97.75 115 LEU B C 1
ATOM 2272 O O . LEU B 1 115 ? 16.719 11.219 3.279 1 97.75 115 LEU B O 1
ATOM 2276 N N . SER B 1 116 ? 17 10.797 1.176 1 96.88 116 SER B N 1
ATOM 2277 C CA . SER B 1 116 ? 17.922 11.906 0.985 1 96.88 116 SER B CA 1
ATOM 2278 C C . SER B 1 116 ? 17.172 13.227 0.802 1 96.88 116 SER B C 1
ATOM 2280 O O . SER B 1 116 ? 16.016 13.234 0.388 1 96.88 116 SER B O 1
ATOM 2282 N N . PRO B 1 117 ? 17.922 14.305 1.005 1 97.25 117 PRO B N 1
ATOM 2283 C CA . PRO B 1 117 ? 17.344 15.617 0.669 1 97.25 117 PRO B CA 1
ATOM 2284 C C . PRO B 1 117 ? 16.938 15.727 -0.797 1 97.25 117 PRO B C 1
ATOM 2286 O O . PRO B 1 117 ? 15.945 16.391 -1.116 1 97.25 117 PRO B O 1
ATOM 2289 N N . GLY B 1 118 ? 17.641 15.086 -1.613 1 97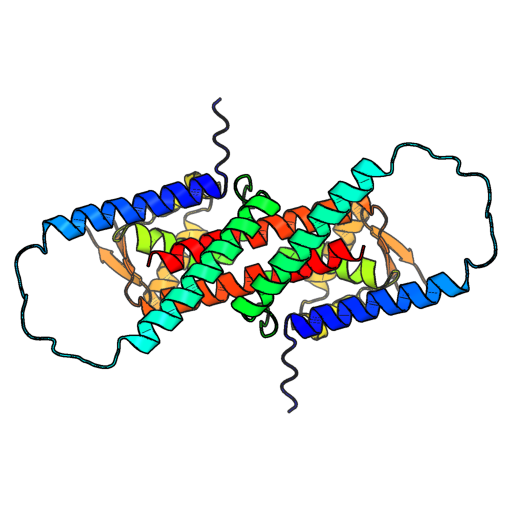.69 118 GLY B N 1
ATOM 2290 C CA . GLY B 1 118 ? 17.344 15.117 -3.037 1 97.69 118 GLY B CA 1
ATOM 2291 C C . GLY B 1 118 ? 16.031 14.445 -3.389 1 97.69 118 GLY B C 1
ATOM 2292 O O . GLY B 1 118 ? 15.492 14.664 -4.477 1 97.69 118 GLY B O 1
ATOM 2293 N N . THR B 1 119 ? 15.523 13.695 -2.49 1 97.44 119 THR B N 1
ATOM 2294 C CA . THR B 1 119 ? 14.242 13.016 -2.684 1 97.44 119 THR B CA 1
ATOM 2295 C C . THR B 1 119 ? 13.109 13.797 -2.021 1 97.44 119 THR B C 1
ATOM 2297 O O . THR B 1 119 ? 12.031 13.938 -2.596 1 97.44 119 THR B O 1
ATOM 2300 N N . VAL B 1 120 ? 13.328 14.352 -0.882 1 98.31 120 VAL B N 1
ATOM 2301 C CA . VAL B 1 120 ? 12.289 14.93 -0.037 1 98.31 120 VAL B CA 1
ATOM 2302 C C . VAL B 1 120 ? 12.008 16.375 -0.469 1 98.31 120 VAL B C 1
ATOM 2304 O O . VAL B 1 120 ? 10.852 16.781 -0.588 1 98.31 120 VAL B O 1
ATOM 2307 N N . TYR B 1 121 ? 13 17.078 -0.793 1 97.94 121 TYR B N 1
ATOM 2308 C CA . TYR B 1 121 ? 12.828 18.5 -1.043 1 97.94 121 TYR B CA 1
ATOM 2309 C C . TYR B 1 121 ? 12.094 18.734 -2.359 1 97.94 121 TYR B C 1
ATOM 2311 O O . TYR B 1 121 ? 11.242 19.625 -2.451 1 97.94 121 TYR B O 1
ATOM 2319 N N . PRO B 1 122 ? 12.453 18.078 -3.326 1 98.38 122 PRO B N 1
ATOM 2320 C CA . PRO B 1 122 ? 11.664 18.25 -4.547 1 98.38 122 PRO B CA 1
ATOM 2321 C C . PRO B 1 122 ? 10.18 17.953 -4.336 1 98.38 122 PRO B C 1
ATOM 2323 O O . PRO B 1 122 ? 9.32 18.625 -4.906 1 98.38 122 PRO B O 1
ATOM 2326 N N . ALA B 1 123 ? 9.875 16.922 -3.539 1 98.31 123 ALA B N 1
ATOM 2327 C CA . ALA B 1 123 ? 8.477 16.625 -3.232 1 98.31 123 ALA B CA 1
ATOM 2328 C C . ALA B 1 123 ? 7.809 17.812 -2.531 1 98.31 123 ALA B C 1
ATOM 2330 O O . ALA B 1 123 ? 6.684 18.172 -2.867 1 98.31 123 ALA B O 1
ATOM 2331 N N . LEU B 1 124 ? 8.484 18.406 -1.612 1 98.12 124 LEU B N 1
ATOM 2332 C CA . LEU B 1 124 ? 7.969 19.578 -0.924 1 98.12 124 LEU B CA 1
ATOM 2333 C C . LEU B 1 124 ? 7.742 20.734 -1.904 1 98.12 124 LEU B C 1
ATOM 2335 O O . LEU B 1 124 ? 6.723 21.422 -1.839 1 98.12 124 LEU B O 1
ATOM 2339 N N . HIS B 1 125 ? 8.656 20.891 -2.748 1 97.94 125 HIS B N 1
ATOM 2340 C CA . HIS B 1 125 ? 8.562 21.938 -3.754 1 97.94 125 HIS B CA 1
ATOM 2341 C C . HIS B 1 125 ? 7.355 21.719 -4.66 1 97.94 125 HIS B C 1
ATOM 2343 O O . HIS B 1 125 ? 6.605 22.656 -4.938 1 97.94 125 HIS B O 1
ATOM 2349 N N . ASP B 1 126 ? 7.195 20.484 -5.156 1 98.38 126 ASP B N 1
ATOM 2350 C CA . ASP B 1 126 ? 6.078 20.156 -6.039 1 98.38 126 ASP B CA 1
ATOM 2351 C C . ASP B 1 126 ? 4.742 20.422 -5.348 1 98.38 126 ASP B C 1
ATOM 2353 O O . ASP B 1 126 ? 3.82 20.969 -5.957 1 98.38 126 ASP B O 1
ATOM 2357 N N . LEU B 1 127 ? 4.617 20.078 -4.098 1 98.38 127 LEU B N 1
ATOM 2358 C CA . LEU B 1 127 ? 3.396 20.281 -3.326 1 98.38 127 LEU B CA 1
ATOM 2359 C C . LEU B 1 127 ? 3.139 21.766 -3.096 1 98.38 127 LEU B C 1
ATOM 2361 O O . LEU B 1 127 ? 1.987 22.219 -3.066 1 98.38 127 LEU B O 1
ATOM 2365 N N . LYS B 1 128 ? 4.184 22.5 -2.879 1 97.94 128 LYS B N 1
ATOM 2366 C CA . LYS B 1 128 ? 4.062 23.953 -2.75 1 97.94 128 LYS B CA 1
ATOM 2367 C C . LYS B 1 128 ? 3.598 24.594 -4.059 1 97.94 128 LYS B C 1
ATOM 2369 O O . LYS B 1 128 ? 2.695 25.422 -4.059 1 97.94 128 LYS B O 1
ATOM 2374 N N . GLU B 1 129 ? 4.195 24.141 -5.152 1 98.19 129 GLU B N 1
ATOM 2375 C CA . GLU B 1 129 ? 3.834 24.672 -6.465 1 98.19 129 GLU B CA 1
ATOM 2376 C C . GLU B 1 129 ? 2.383 24.359 -6.805 1 98.19 129 GLU B C 1
ATOM 2378 O O . GLU B 1 129 ? 1.707 25.141 -7.465 1 98.19 129 GLU B O 1
ATOM 2383 N N . ALA B 1 130 ? 1.924 23.281 -6.242 1 98.06 130 ALA B N 1
ATOM 2384 C CA . ALA B 1 130 ? 0.542 22.859 -6.473 1 98.06 130 ALA B CA 1
ATOM 2385 C C . ALA B 1 130 ? -0.406 23.562 -5.5 1 98.06 130 ALA B C 1
ATOM 2387 O O . ALA B 1 130 ? -1.604 23.266 -5.477 1 98.06 130 ALA B O 1
ATOM 2388 N N . ASP B 1 131 ? 0.082 24.391 -4.695 1 98.19 131 ASP B N 1
ATOM 2389 C CA . ASP B 1 131 ? -0.659 25.203 -3.734 1 98.19 131 ASP B CA 1
ATOM 2390 C C . ASP B 1 131 ? -1.278 24.344 -2.643 1 98.19 131 ASP B C 1
ATOM 2392 O O . ASP B 1 131 ? -2.355 24.641 -2.131 1 98.19 131 ASP B O 1
ATOM 2396 N N . VAL B 1 132 ? -0.621 23.219 -2.373 1 98.44 132 VAL B N 1
ATOM 2397 C CA . VAL B 1 132 ? -1.047 22.344 -1.29 1 98.44 132 VAL B CA 1
ATOM 2398 C C . VAL B 1 132 ? -0.335 22.734 0.003 1 98.44 132 VAL B C 1
ATOM 2400 O O . VAL B 1 132 ? -0.933 22.703 1.081 1 98.44 132 VAL B O 1
ATOM 2403 N N . LEU B 1 133 ? 0.894 23.109 -0.132 1 98.06 133 LEU B N 1
ATOM 2404 C CA . LEU B 1 133 ? 1.694 23.578 0.989 1 98.06 133 LEU B CA 1
ATOM 2405 C C . LEU B 1 133 ? 1.985 25.078 0.851 1 98.06 133 LEU B C 1
ATOM 2407 O O . LEU B 1 133 ? 2.129 25.578 -0.263 1 98.06 133 LEU B O 1
ATOM 2411 N N . ALA B 1 134 ? 2.035 25.703 1.977 1 97.38 134 ALA B N 1
ATOM 2412 C CA . ALA B 1 134 ? 2.611 27.031 2.072 1 97.38 134 ALA B CA 1
ATOM 2413 C C . ALA B 1 134 ? 4.031 26.984 2.627 1 97.38 134 ALA B C 1
ATOM 2415 O O . ALA B 1 134 ? 4.352 26.125 3.449 1 97.38 134 ALA B O 1
ATOM 2416 N N . MET B 1 135 ? 4.871 27.781 2.068 1 95.38 135 MET B N 1
ATOM 2417 C CA . MET B 1 135 ? 6.25 27.891 2.541 1 95.38 135 MET B CA 1
ATOM 2418 C C . MET B 1 135 ? 6.52 29.281 3.129 1 95.38 135 MET B C 1
ATOM 2420 O O . MET B 1 135 ? 6.172 30.297 2.523 1 95.38 135 MET B O 1
ATOM 2424 N N . HIS B 1 136 ? 7.016 29.266 4.336 1 92.94 136 HIS B N 1
ATOM 2425 C CA . HIS B 1 136 ? 7.387 30.5 5.031 1 92.94 136 HIS B CA 1
ATOM 2426 C C . HIS B 1 136 ? 8.883 30.531 5.34 1 92.94 136 HIS B C 1
ATOM 2428 O O . HIS B 1 136 ? 9.445 29.531 5.809 1 92.94 136 HIS B O 1
ATOM 2434 N N . THR B 1 137 ? 9.391 31.547 4.875 1 90.06 137 THR B N 1
ATOM 2435 C CA . THR B 1 137 ? 10.82 31.688 5.145 1 90.06 137 THR B CA 1
ATOM 2436 C C . THR B 1 137 ? 11.047 32.312 6.52 1 90.06 137 THR B C 1
ATOM 2438 O O . THR B 1 137 ? 10.492 33.375 6.832 1 90.06 137 THR B O 1
ATOM 2441 N N . LYS B 1 138 ? 11.633 31.562 7.352 1 84.56 138 LYS B N 1
ATOM 2442 C CA . LYS B 1 138 ? 12.125 32.156 8.602 1 84.56 138 LYS B CA 1
ATOM 2443 C C . LYS B 1 138 ? 13.602 32.5 8.484 1 84.56 138 LYS B C 1
ATOM 2445 O O . LYS B 1 138 ? 14.148 32.594 7.383 1 84.56 138 LYS B O 1
ATOM 2450 N N . VAL B 1 139 ? 14.234 32.938 9.547 1 81.06 139 VAL B N 1
ATOM 2451 C CA . VAL B 1 139 ? 15.578 33.5 9.523 1 81.06 139 VAL B CA 1
ATOM 2452 C C . VAL B 1 139 ? 16.531 32.531 8.812 1 81.06 139 VAL B C 1
ATOM 2454 O O . VAL B 1 139 ? 17.203 32.938 7.855 1 81.06 139 VAL B O 1
ATOM 2457 N N . ARG B 1 140 ? 16.594 31.188 9.133 1 83 140 ARG B N 1
ATOM 2458 C CA . ARG B 1 140 ? 17.562 30.281 8.547 1 83 140 ARG B CA 1
ATOM 2459 C C . ARG B 1 140 ? 16.891 28.984 8.078 1 83 140 ARG B C 1
ATOM 2461 O O . ARG B 1 140 ? 17.562 27.984 7.867 1 83 140 ARG B O 1
ATOM 2468 N N . THR B 1 141 ? 15.516 29.047 8 1 86.5 141 THR B N 1
ATOM 2469 C CA . THR B 1 141 ? 14.875 27.797 7.613 1 86.5 141 THR B CA 1
ATOM 2470 C C . THR B 1 141 ? 13.586 28.078 6.836 1 86.5 141 THR B C 1
ATOM 2472 O O . THR B 1 141 ? 12.938 29.094 7.043 1 86.5 141 THR B O 1
ATOM 2475 N N . LYS B 1 142 ? 13.398 27.25 5.848 1 92.44 142 LYS B N 1
ATOM 2476 C CA . LYS B 1 142 ? 12.102 27.219 5.184 1 92.44 142 LYS B CA 1
ATOM 2477 C C . LYS B 1 142 ? 11.133 26.297 5.906 1 92.44 142 LYS B C 1
ATOM 2479 O O . LYS B 1 142 ? 11.438 25.125 6.129 1 92.44 142 LYS B O 1
ATOM 2484 N N . GLU B 1 143 ? 10.078 26.969 6.359 1 95.56 143 GLU B N 1
ATOM 2485 C CA . GLU B 1 143 ? 9.078 26.172 7.07 1 95.56 143 GLU B CA 1
ATOM 2486 C C . GLU B 1 143 ? 7.852 25.922 6.203 1 95.56 143 GLU B C 1
ATOM 2488 O O . GLU B 1 143 ? 7.484 26.766 5.383 1 95.56 143 GLU B O 1
ATOM 2493 N N . TYR B 1 144 ? 7.219 24.75 6.461 1 96.56 144 TYR B N 1
ATOM 2494 C CA . TYR B 1 144 ? 6.07 24.344 5.664 1 96.56 144 TYR B CA 1
ATOM 2495 C C . TYR B 1 144 ? 4.832 24.156 6.539 1 96.56 144 TYR B C 1
ATOM 2497 O O . TYR B 1 144 ? 4.926 23.688 7.672 1 96.56 144 TYR B O 1
ATOM 2505 N N . SER B 1 145 ? 3.721 24.625 5.984 1 96.5 145 SER B N 1
ATOM 2506 C CA . SER B 1 145 ? 2.404 24.406 6.566 1 96.5 145 SER B CA 1
ATOM 2507 C C . SER B 1 145 ? 1.387 24.016 5.496 1 96.5 145 SER B C 1
ATOM 2509 O O . SER B 1 145 ? 1.624 24.219 4.305 1 96.5 145 SER B O 1
ATOM 2511 N N . ILE B 1 146 ? 0.246 23.406 5.945 1 96.69 146 ILE B N 1
ATOM 2512 C CA . ILE B 1 146 ? -0.791 23 5 1 96.69 146 ILE B CA 1
ATOM 2513 C C . ILE B 1 146 ? -1.52 24.234 4.473 1 96.69 146 ILE B C 1
ATOM 2515 O O . ILE B 1 146 ? -1.926 25.109 5.25 1 96.69 146 ILE B O 1
ATOM 2519 N N . ASP B 1 147 ? -1.676 24.359 3.17 1 97.69 147 ASP B N 1
ATOM 2520 C CA . ASP B 1 147 ? -2.381 25.469 2.533 1 97.69 147 ASP B CA 1
ATOM 2521 C C . ASP B 1 147 ? -3.754 25.031 2.031 1 97.69 147 ASP B C 1
ATOM 2523 O O . ASP B 1 147 ? -4.672 25.844 1.919 1 97.69 147 ASP B O 1
ATOM 2527 N N . ASP B 1 148 ? -3.949 23.797 1.674 1 97.44 148 ASP B N 1
ATOM 2528 C CA . ASP B 1 148 ? -5.195 23.234 1.162 1 97.44 148 ASP B CA 1
ATOM 2529 C C . ASP B 1 148 ? -5.582 21.969 1.926 1 97.44 148 ASP B C 1
ATOM 2531 O O . ASP B 1 148 ? -5.309 20.859 1.475 1 97.44 148 ASP B O 1
ATOM 2535 N N . GLU B 1 149 ? -6.301 22.172 2.977 1 95.44 149 GLU B N 1
ATOM 2536 C CA . GLU B 1 149 ? -6.699 21.078 3.867 1 95.44 149 GLU B CA 1
ATOM 2537 C C . GLU B 1 149 ? -7.617 20.094 3.154 1 95.44 149 GLU B C 1
ATOM 2539 O O . GLU B 1 149 ? -7.555 18.891 3.408 1 95.44 149 GLU B O 1
ATOM 2544 N N . ALA B 1 150 ? -8.422 20.641 2.322 1 96.69 150 ALA B N 1
ATOM 2545 C CA . ALA B 1 150 ? -9.352 19.781 1.594 1 96.69 150 ALA B CA 1
ATOM 2546 C C . ALA B 1 150 ? -8.602 18.812 0.683 1 96.69 150 ALA B C 1
ATOM 2548 O O . ALA B 1 150 ? -8.945 17.625 0.607 1 96.69 150 ALA B O 1
ATOM 2549 N N . TYR B 1 151 ? -7.574 19.312 0.056 1 97 151 TYR B N 1
ATOM 2550 C CA . TYR B 1 151 ? -6.746 18.453 -0.788 1 97 151 TYR B CA 1
ATOM 2551 C C . TYR B 1 151 ? -6.059 17.375 0.04 1 97 151 TYR B C 1
ATOM 2553 O O . TYR B 1 151 ? -6.027 16.219 -0.355 1 97 151 TYR B O 1
ATOM 2561 N N . VAL B 1 152 ? -5.547 17.75 1.165 1 96.75 152 VAL B N 1
ATOM 2562 C CA . VAL B 1 152 ? -4.828 16.812 2.023 1 96.75 152 VAL B CA 1
ATOM 2563 C C . VAL B 1 152 ? -5.758 15.68 2.447 1 96.75 152 VAL B C 1
ATOM 2565 O O . VAL B 1 152 ? -5.41 14.508 2.328 1 96.75 152 VAL B O 1
ATOM 2568 N N . ARG B 1 153 ? -6.918 16.047 2.91 1 96.38 153 ARG B N 1
ATOM 2569 C CA . ARG B 1 153 ? -7.875 15.031 3.359 1 96.38 153 ARG B CA 1
ATOM 2570 C C . ARG B 1 153 ? -8.25 14.086 2.225 1 96.38 153 ARG B C 1
ATOM 2572 O O . ARG B 1 153 ? -8.25 12.867 2.4 1 96.38 153 ARG B O 1
ATOM 2579 N N . GLU B 1 154 ? -8.484 14.609 1.058 1 96.62 154 GLU B N 1
ATOM 2580 C CA . GLU B 1 154 ? -8.883 13.797 -0.088 1 96.62 154 GLU B CA 1
ATOM 2581 C C . GLU B 1 154 ? -7.75 12.883 -0.542 1 96.62 154 GLU B C 1
ATOM 2583 O O . GLU B 1 154 ? -7.965 11.703 -0.812 1 96.62 154 GLU B O 1
ATOM 2588 N N . ALA B 1 155 ? -6.566 13.422 -0.623 1 97 155 ALA B N 1
ATOM 2589 C CA . ALA B 1 155 ? -5.41 12.648 -1.069 1 97 155 ALA B CA 1
ATOM 2590 C C . ALA B 1 155 ? -5.105 11.508 -0.101 1 97 155 ALA B C 1
ATOM 2592 O O . ALA B 1 155 ? -4.848 10.375 -0.524 1 97 155 ALA B O 1
ATOM 2593 N N . VAL B 1 156 ? -5.133 11.805 1.158 1 96.38 156 VAL B N 1
ATOM 2594 C CA . VAL B 1 156 ? -4.84 10.805 2.182 1 96.38 156 VAL B CA 1
ATOM 2595 C C . VAL B 1 156 ? -5.93 9.734 2.188 1 96.38 156 VAL B C 1
ATOM 2597 O O . VAL B 1 156 ? -5.641 8.547 2.305 1 96.38 156 VAL B O 1
ATOM 2600 N N . GLU B 1 157 ? -7.195 10.141 2.031 1 95.38 157 GLU B N 1
ATOM 2601 C CA . GLU B 1 157 ? -8.297 9.188 1.998 1 95.38 157 GLU B CA 1
ATOM 2602 C C . GLU B 1 157 ? -8.18 8.25 0.799 1 95.38 157 GLU B C 1
ATOM 2604 O O . GLU B 1 157 ? -8.375 7.039 0.929 1 95.38 157 GLU B O 1
ATOM 2609 N N . GLN B 1 158 ? -7.883 8.812 -0.347 1 95.44 158 GLN B N 1
ATOM 2610 C CA . GLN B 1 158 ? -7.738 7.988 -1.543 1 95.44 158 GLN B CA 1
ATOM 2611 C C . GLN B 1 158 ? -6.613 6.969 -1.377 1 95.44 158 GLN B C 1
ATOM 2613 O O . GLN B 1 158 ? -6.77 5.801 -1.745 1 95.44 158 GLN B O 1
ATOM 2618 N N . THR B 1 159 ? -5.523 7.43 -0.837 1 97.06 159 THR B N 1
ATOM 2619 C CA . THR B 1 159 ? -4.395 6.539 -0.614 1 97.06 159 THR B CA 1
ATOM 2620 C C . THR B 1 159 ? -4.746 5.465 0.412 1 97.06 159 THR B C 1
ATOM 2622 O O . THR B 1 159 ? -4.391 4.297 0.242 1 97.06 159 THR B O 1
ATOM 2625 N N . MET B 1 160 ? -5.465 5.879 1.467 1 95.12 160 MET B N 1
ATOM 2626 C CA . MET B 1 160 ? -5.934 4.93 2.477 1 95.12 160 MET B CA 1
ATOM 2627 C C . MET B 1 160 ? -6.793 3.84 1.844 1 95.12 160 MET B C 1
ATOM 2629 O O . MET B 1 160 ? -6.547 2.652 2.055 1 95.12 160 MET B O 1
ATOM 2633 N N . ARG B 1 161 ? -7.699 4.203 1.003 1 94.19 161 ARG B N 1
ATOM 2634 C CA . ARG B 1 161 ? -8.617 3.25 0.383 1 94.19 161 ARG B CA 1
ATOM 2635 C C . ARG B 1 161 ? -7.867 2.316 -0.566 1 94.19 161 ARG B C 1
ATOM 2637 O O . ARG B 1 161 ? -8.156 1.119 -0.619 1 94.19 161 ARG B O 1
ATOM 2644 N N . GLN B 1 162 ? -6.953 2.828 -1.239 1 95.06 162 GLN B N 1
ATOM 2645 C CA . GLN B 1 162 ? -6.184 2.018 -2.178 1 95.06 162 GLN B CA 1
ATOM 2646 C C . GLN B 1 162 ? -5.363 0.96 -1.445 1 95.06 162 GLN B C 1
ATOM 2648 O O . GLN B 1 162 ? -5.32 -0.2 -1.861 1 95.06 162 GLN B O 1
ATOM 2653 N N . HIS B 1 163 ? -4.715 1.357 -0.408 1 96.44 163 HIS B N 1
ATOM 2654 C CA . HIS B 1 163 ? -3.893 0.411 0.339 1 96.44 163 HIS B CA 1
ATOM 2655 C C . HIS B 1 163 ? -4.754 -0.647 1.02 1 96.44 163 HIS B C 1
ATOM 2657 O O . HIS B 1 163 ? -4.398 -1.828 1.034 1 96.44 163 HIS B O 1
ATOM 2663 N N . MET B 1 164 ? -5.91 -0.174 1.532 1 93.44 164 MET B N 1
ATOM 2664 C CA . MET B 1 164 ? -6.828 -1.136 2.135 1 93.44 164 MET B CA 1
ATOM 2665 C C . MET B 1 164 ? -7.348 -2.121 1.093 1 93.44 164 MET B C 1
ATOM 2667 O O . MET B 1 164 ? -7.379 -3.328 1.335 1 93.44 164 MET B O 1
ATOM 2671 N N . ALA B 1 165 ? -7.668 -1.618 -0.062 1 92.25 165 ALA B N 1
ATOM 2672 C CA . ALA B 1 165 ? -8.164 -2.461 -1.146 1 92.25 165 ALA B CA 1
ATOM 2673 C C . ALA B 1 165 ? -7.105 -3.465 -1.59 1 92.25 165 ALA B C 1
ATOM 2675 O O . ALA B 1 165 ? -7.41 -4.637 -1.819 1 92.25 165 ALA B O 1
ATOM 2676 N N . PHE B 1 166 ? -5.887 -3.004 -1.704 1 95.38 166 PHE B N 1
ATOM 2677 C CA . PHE B 1 166 ? -4.809 -3.887 -2.129 1 95.38 166 PHE B CA 1
ATOM 2678 C C . PHE B 1 166 ? -4.543 -4.961 -1.079 1 95.38 166 PHE B C 1
ATOM 2680 O O . PHE B 1 166 ? -4.352 -6.129 -1.415 1 95.38 166 PHE B O 1
ATOM 2687 N N . GLY B 1 167 ? -4.496 -4.555 0.23 1 94 167 GLY B N 1
ATOM 2688 C CA . GLY B 1 167 ? -4.379 -5.535 1.299 1 94 167 GLY B CA 1
ATOM 2689 C C . GLY B 1 167 ? -5.477 -6.582 1.272 1 94 167 GLY B C 1
ATOM 2690 O O . GLY B 1 167 ? -5.215 -7.77 1.462 1 94 167 GLY B O 1
ATOM 2691 N N . LEU B 1 168 ? -6.711 -6.168 1.006 1 90.62 168 LEU B N 1
ATOM 2692 C CA . LEU B 1 168 ? -7.852 -7.078 0.942 1 90.62 168 LEU B CA 1
ATOM 2693 C C . LEU B 1 168 ? -7.723 -8.023 -0.246 1 90.62 168 LEU B C 1
ATOM 2695 O O . LEU B 1 168 ? -8.102 -9.195 -0.157 1 90.62 168 LEU B O 1
ATOM 2699 N N . LEU B 1 169 ? -7.234 -7.516 -1.327 1 89.62 169 LEU B N 1
ATOM 2700 C CA . LEU B 1 169 ? -7 -8.359 -2.492 1 89.62 169 LEU B CA 1
ATOM 2701 C C . LEU B 1 169 ? -5.992 -9.461 -2.17 1 89.62 169 LEU B C 1
ATOM 2703 O O . LEU B 1 169 ? -6.227 -10.633 -2.48 1 89.62 169 LEU B O 1
ATOM 2707 N N . LEU B 1 170 ? -4.883 -9.078 -1.543 1 94.19 170 LEU B N 1
ATOM 2708 C CA . LEU B 1 170 ? -3.861 -10.055 -1.183 1 94.19 170 LEU B CA 1
ATOM 2709 C C . LEU B 1 170 ? -4.398 -11.055 -0.162 1 94.19 170 LEU B C 1
ATOM 2711 O O . LEU B 1 170 ? -4.066 -12.242 -0.214 1 94.19 170 LEU B O 1
ATOM 2715 N N . TYR B 1 171 ? -5.25 -10.609 0.77 1 90.19 171 TYR B N 1
ATOM 2716 C CA . TYR B 1 171 ? -5.879 -11.508 1.73 1 90.19 171 TYR B CA 1
ATOM 2717 C C . TYR B 1 171 ? -6.754 -12.539 1.022 1 90.19 171 TYR B C 1
ATOM 2719 O O . TYR B 1 171 ? -6.746 -13.719 1.377 1 90.19 171 TYR B O 1
ATOM 2727 N N . ALA B 1 172 ? -7.527 -12.078 0.084 1 86.38 172 ALA B N 1
ATOM 2728 C CA . ALA B 1 172 ? -8.391 -12.977 -0.67 1 86.38 172 ALA B CA 1
ATOM 2729 C C . ALA B 1 172 ? -7.578 -14.055 -1.38 1 86.38 172 ALA B C 1
ATOM 2731 O O . ALA B 1 172 ? -7.992 -15.211 -1.446 1 86.38 172 ALA B O 1
ATOM 2732 N N . PHE B 1 173 ? -6.477 -13.695 -1.884 1 87.75 173 PHE B N 1
ATOM 2733 C CA . PHE B 1 173 ? -5.578 -14.664 -2.512 1 87.75 173 PHE B CA 1
ATOM 2734 C C . PHE B 1 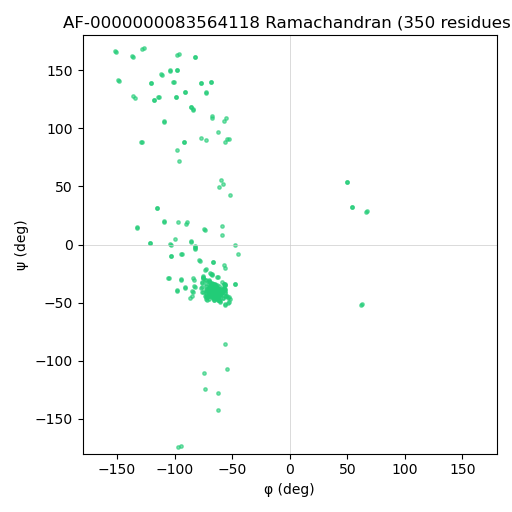173 ? -5.094 -15.688 -1.499 1 87.75 173 PHE B C 1
ATOM 2736 O O . PHE B 1 173 ? -5.09 -16.891 -1.781 1 87.75 173 PHE B O 1
ATOM 2743 N N . LEU B 1 174 ? -4.664 -15.234 -0.306 1 90.5 174 LEU B N 1
ATOM 2744 C CA . LEU B 1 174 ? -4.121 -16.125 0.722 1 90.5 174 LEU B CA 1
ATOM 2745 C C . LEU B 1 174 ? -5.188 -17.094 1.224 1 90.5 174 LEU B C 1
ATOM 2747 O O . LEU B 1 174 ? -4.887 -18.234 1.542 1 90.5 174 LEU B O 1
ATOM 2751 N N . ALA B 1 175 ? -6.391 -16.641 1.282 1 83.38 175 ALA B N 1
ATOM 2752 C CA . ALA B 1 175 ? -7.496 -17.453 1.787 1 83.38 175 ALA B CA 1
ATOM 2753 C C . ALA B 1 175 ? -7.809 -18.609 0.836 1 83.38 175 ALA B C 1
ATOM 2755 O O . ALA B 1 175 ? -8.305 -19.656 1.261 1 83.38 175 ALA B O 1
ATOM 2756 N N . ARG B 1 176 ? -7.508 -18.484 -0.417 1 76.19 176 ARG B N 1
ATOM 2757 C CA . ARG B 1 176 ? -7.863 -19.484 -1.419 1 76.19 176 ARG B CA 1
ATOM 2758 C C . ARG B 1 176 ? -6.652 -20.328 -1.794 1 76.19 176 ARG B C 1
ATOM 2760 O O . ARG B 1 176 ? -6.797 -21.375 -2.436 1 76.19 176 ARG B O 1
ATOM 2767 N N . HIS B 1 177 ? -5.543 -19.984 -1.387 1 74.62 177 HIS B N 1
ATOM 2768 C CA . HIS B 1 177 ? -4.32 -20.703 -1.745 1 74.62 177 HIS B CA 1
ATOM 2769 C C . HIS B 1 177 ? -3.469 -20.984 -0.514 1 74.62 177 HIS B C 1
ATOM 2771 O O . HIS B 1 177 ? -2.873 -22.062 -0.404 1 74.62 177 HIS B O 1
#

Nearest PDB structures (foldseek):
  4esf-assembly1_A-2  TM=8.085E-01  e=2.926E-05  Bacillus cereus ATCC 10987
  6qil-assembly2_C  TM=6.446E-01  e=9.364E-04  Halobacterium salinarum NRC-1
  2co5-assembly1_A  TM=8.026E-01  e=3.435E-03  Sulfolobus turreted icosahedral virus 1
  6ez1-assembly1_A  TM=6.832E-01  e=3.035E-03  Halobacterium salinarum NRC-1
  4a0c-assembly2_C  TM=8.128E-01  e=3.839E-02  Homo sapiens

Sequence (354 aa):
MREDTTNTRSVFDELSNAAANRQSESESESYETTREAATGTDAGTDAAAGDSVERELDRLLEQVQGALSTDDIQFDEALIKENLDEVLLMLIALREETHGKELLSDLTHLFDATLSPGTVYPALHDLKEADVLAMHTKVRTKEYSIDDEAYVREAVEQTMRQHMAFGLLLYAFLARHMREDTTNTRSVFDELSNAAANRQSESESESYETTREAATGTDAGTDAAAGDSVERELDRLLEQVQGALSTDDIQFDEALIKENLDEVLLMLIALREETHGKELLSDLTHLFDATLSPGTVYPALHDLKEADVLAMHTKVRTKEYSIDDEAYVREAVEQTMRQHMAFGLLLYAFLARH

Solvent-accessible surface area (backbone atoms only — not comparable to full-atom values): 19431 Å² total; per-residue (Å²): 136,86,83,75,70,41,16,45,42,54,34,45,51,52,48,46,52,40,45,50,59,43,55,58,58,53,58,67,69,61,69,73,72,84,81,72,78,81,71,80,72,82,66,58,61,64,54,50,52,56,49,49,53,50,52,48,49,49,53,50,51,51,48,50,40,62,76,61,52,25,50,70,36,64,58,53,46,66,61,49,62,75,41,37,67,54,52,49,52,49,54,29,58,46,51,52,61,41,35,66,68,57,51,46,48,44,34,30,65,43,45,62,26,86,68,53,66,84,60,51,48,56,52,52,48,52,37,33,76,68,52,37,32,39,79,43,78,53,98,90,44,59,30,35,27,76,58,31,64,67,57,50,53,52,54,39,50,52,52,20,43,46,28,37,34,52,17,51,50,43,47,55,51,59,74,76,102,133,85,80,76,70,40,16,46,41,54,34,45,50,52,49,46,51,40,46,49,57,45,55,59,58,54,56,68,70,61,67,72,72,85,77,70,78,82,70,80,71,83,65,56,63,64,53,49,52,55,49,48,53,51,53,50,49,50,53,51,52,49,49,49,40,62,75,61,52,25,48,72,37,64,59,56,47,67,60,48,62,75,41,39,69,55,52,50,52,51,54,28,58,48,51,54,61,40,34,66,68,57,49,47,50,45,35,30,64,44,45,62,25,86,67,50,68,84,59,51,48,55,51,53,49,54,37,34,75,67,52,37,31,38,78,44,79,53,97,91,45,60,30,34,28,75,59,32,66,68,57,51,54,50,54,40,49,53,51,21,43,45,28,38,33,49,17,50,50,43,47,55,51,58,75,76,102

Organism: NCBI:txid148449

Secondary structure (DSSP, 8-state):
-------HHHHHHHHHHHHHHHHHHHHHHTTSS--------STHHHHHHHHHHHHHHHHHHHHHHHHHTGGGPPPPHHHHHHTHHHHHHHHHHHHSSEEHHHHHHHHHHHH-----HHHHHHHHHHHHHTTSEEEEE-SS-EEEEES-HHHHHHHHHHHHHHHHHHHHHHHHHHHH-/-------HHHHHHHHHHHHHHHHHHHHHHTTSS--------TTHHHHHHHHHHHHHHHHHHHHHHHHHTGGGPPPPHHHHHHTHHHHHHHHHHHHSSEEHHHHHHHHHHHH-----HHHHHHHHHHHHHTTSEEEEE-SS-EEEEES-HHHHHHHHHHHHHHHHHHHHHHHHHHHH-

InterPro domains:
  IPR005149 Transcription regulator PadR, N-terminal [PF03551] (89-146)
  IPR036388 Winged helix-like DNA-binding domain superfamily [G3DSA:1.10.10.10] (71-169)
  IPR036390 Winged helix DNA-binding domain superfamily [SSF46785] (8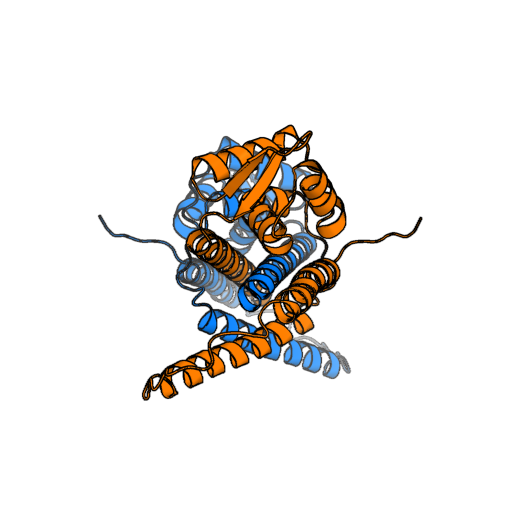4-150)

Radius of gyration: 24.04 Å; Cα contacts (8 Å, |Δi|>4): 390; chains: 2; bounding box: 55×80×55 Å

pLDDT: mean 79.48, std 21.24, range [24.34, 98.44]